Protein AF-A0A941CGW6-F1 (afdb_monomer)

Structure (mmCIF, N/CA/C/O backbone):
data_AF-A0A941CGW6-F1
#
_entry.id   AF-A0A941CGW6-F1
#
loop_
_atom_site.group_PDB
_atom_site.id
_atom_site.type_symbol
_atom_site.label_atom_id
_atom_site.label_alt_id
_atom_site.label_comp_id
_atom_site.label_asym_id
_atom_site.label_entity_id
_atom_site.label_seq_id
_atom_site.pdbx_PDB_ins_code
_atom_site.Cartn_x
_atom_site.Cartn_y
_atom_site.Cartn_z
_atom_site.occupancy
_atom_site.B_iso_or_equiv
_atom_site.auth_seq_id
_atom_site.auth_comp_id
_atom_site.auth_asym_id
_atom_site.auth_atom_id
_atom_site.pdbx_PDB_model_num
ATOM 1 N N . MET A 1 1 ? -24.981 -0.197 46.187 1.00 51.72 1 MET A N 1
ATOM 2 C CA . MET A 1 1 ? -24.285 -0.300 44.887 1.00 51.72 1 MET A CA 1
ATOM 3 C C . MET A 1 1 ? -24.953 -1.390 44.069 1.00 51.72 1 MET A C 1
ATOM 5 O O . MET A 1 1 ? -25.081 -2.498 44.576 1.00 51.72 1 MET A O 1
ATOM 9 N N . GLU A 1 2 ? -25.411 -1.087 42.853 1.00 59.28 2 GLU A N 1
ATOM 10 C CA . GLU A 1 2 ? -25.821 -2.126 41.900 1.00 59.28 2 GLU A CA 1
ATOM 11 C C . GLU A 1 2 ? -24.595 -2.923 41.447 1.00 59.28 2 GLU A C 1
ATOM 13 O O . GLU A 1 2 ? -23.516 -2.368 41.219 1.00 59.28 2 GLU A O 1
ATOM 18 N N . GLU A 1 3 ? -24.762 -4.235 41.317 1.00 82.50 3 GLU A N 1
ATOM 19 C CA . GLU A 1 3 ? -23.719 -5.122 40.820 1.00 82.50 3 GLU A CA 1
ATOM 20 C C . GLU A 1 3 ? -23.373 -4.738 39.369 1.00 82.50 3 GLU A C 1
ATOM 22 O O . GLU A 1 3 ? -24.249 -4.719 38.501 1.00 82.50 3 GLU A O 1
ATOM 27 N N . ILE A 1 4 ? -22.100 -4.432 39.086 1.00 84.56 4 ILE A N 1
ATOM 28 C CA . ILE A 1 4 ? -21.641 -3.967 37.760 1.00 84.56 4 ILE A CA 1
ATOM 29 C C . ILE A 1 4 ? -22.051 -4.921 36.622 1.00 84.56 4 ILE A C 1
ATOM 31 O O . ILE A 1 4 ? -22.279 -4.498 35.490 1.00 84.56 4 ILE A O 1
ATOM 35 N N . SER A 1 5 ? -22.207 -6.213 36.926 1.00 83.38 5 SER A N 1
ATOM 36 C CA . SER A 1 5 ? -22.687 -7.258 36.016 1.00 83.38 5 SER A CA 1
ATOM 37 C C . SER A 1 5 ? -24.120 -7.011 35.518 1.00 83.38 5 SER A C 1
ATOM 39 O O . SER A 1 5 ? -24.390 -7.188 34.325 1.00 83.38 5 SER A O 1
ATOM 41 N N . LYS A 1 6 ? -25.023 -6.554 36.395 1.00 85.81 6 LYS A N 1
ATOM 42 C CA . LYS A 1 6 ? -26.409 -6.198 36.049 1.00 85.81 6 LYS A CA 1
ATOM 43 C C . LYS A 1 6 ? -26.441 -4.953 35.174 1.00 85.81 6 LYS A C 1
ATOM 45 O O . LYS A 1 6 ? -27.036 -4.980 34.103 1.00 85.81 6 LYS A O 1
ATOM 50 N N . VAL A 1 7 ? -25.678 -3.926 35.551 1.00 86.44 7 VAL A N 1
ATOM 51 C CA . VAL A 1 7 ? -25.562 -2.682 34.773 1.00 86.44 7 VAL A CA 1
ATOM 52 C C . VAL A 1 7 ? -25.029 -2.952 33.364 1.00 86.44 7 VAL A C 1
ATOM 54 O O . VAL A 1 7 ? -25.572 -2.450 32.382 1.00 86.44 7 VAL A O 1
ATOM 57 N N . VAL A 1 8 ? -23.989 -3.782 33.231 1.00 85.56 8 VAL A N 1
ATOM 58 C CA . VAL A 1 8 ? -23.469 -4.183 31.916 1.00 85.56 8 VAL A CA 1
ATOM 59 C C . VAL A 1 8 ? -24.534 -4.925 31.110 1.00 85.56 8 VAL A C 1
ATOM 61 O O . VAL A 1 8 ? -24.690 -4.640 29.926 1.00 85.56 8 VAL A O 1
ATOM 64 N N . SER A 1 9 ? -25.283 -5.839 31.729 1.00 84.69 9 SER A N 1
ATOM 65 C CA . SER A 1 9 ? -26.339 -6.603 31.050 1.00 84.69 9 SER A CA 1
ATOM 66 C C . SER A 1 9 ? -27.457 -5.696 30.526 1.00 84.69 9 SER A C 1
ATOM 68 O O . SER A 1 9 ? -27.853 -5.827 29.366 1.00 84.69 9 SER A O 1
ATOM 70 N N . ASP A 1 10 ? -27.880 -4.709 31.315 1.00 88.50 10 ASP A N 1
ATOM 71 C CA . ASP A 1 10 ? -28.880 -3.716 30.908 1.00 88.50 10 ASP A CA 1
ATOM 72 C C . ASP A 1 10 ? -28.390 -2.846 29.746 1.00 88.50 10 ASP A C 1
ATOM 74 O O . ASP A 1 10 ? -29.120 -2.586 28.785 1.00 88.50 10 ASP A O 1
ATOM 78 N N . LEU A 1 11 ? -27.132 -2.401 29.791 1.00 87.94 11 LEU A N 1
ATOM 79 C CA . LEU A 1 11 ? -26.545 -1.606 28.710 1.00 87.94 11 LEU A CA 1
ATOM 80 C C . LEU A 1 11 ? -26.369 -2.435 27.425 1.00 87.94 11 LEU A C 1
ATOM 82 O O . LEU A 1 11 ? -26.540 -1.913 26.320 1.00 87.94 11 LEU A O 1
ATOM 86 N N . VAL A 1 12 ? -26.091 -3.735 27.550 1.00 84.94 12 VAL A N 1
ATOM 87 C CA . VAL A 1 12 ? -26.064 -4.674 26.418 1.00 84.94 12 VAL A CA 1
ATOM 88 C C . VAL A 1 12 ? -27.461 -4.872 25.831 1.00 84.94 12 VAL A C 1
ATOM 90 O O . VAL A 1 12 ? -27.599 -4.846 24.608 1.00 84.94 12 VAL A O 1
ATOM 93 N N . TYR A 1 13 ? -28.499 -4.996 26.664 1.00 86.00 13 TYR A N 1
ATOM 94 C CA . TYR A 1 13 ? -29.893 -5.062 26.212 1.00 86.00 13 TYR A CA 1
ATOM 95 C C . TYR A 1 13 ? -30.294 -3.807 25.419 1.00 86.00 13 TYR A C 1
ATOM 9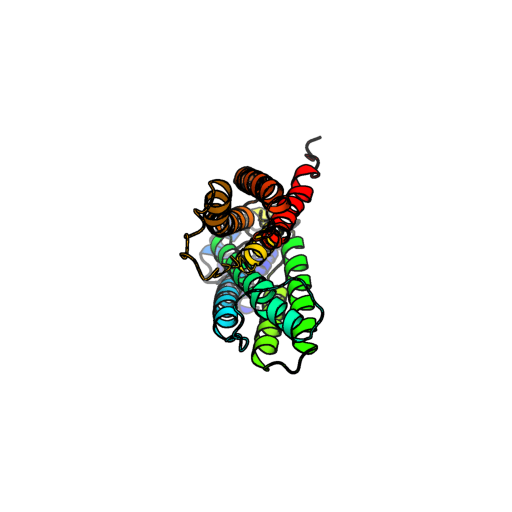7 O O . TYR A 1 13 ? -30.935 -3.899 24.373 1.00 86.00 13 TYR A O 1
ATOM 105 N N . LYS A 1 14 ? -29.795 -2.631 25.828 1.00 86.88 14 LYS A N 1
ATOM 106 C CA . LYS A 1 14 ? -29.930 -1.360 25.088 1.00 86.88 14 LYS A CA 1
ATOM 107 C C . LYS A 1 14 ? -29.074 -1.271 23.814 1.00 86.88 14 LYS A C 1
ATOM 109 O O . LYS A 1 14 ? -29.022 -0.215 23.185 1.00 86.88 14 LYS A O 1
ATOM 114 N N . LYS A 1 15 ? -28.412 -2.359 23.406 1.00 82.94 15 LYS A N 1
ATOM 115 C CA . LYS A 1 15 ? -27.547 -2.460 22.217 1.00 82.94 15 LYS A CA 1
ATOM 116 C C . LYS A 1 15 ? -26.352 -1.499 22.236 1.00 82.94 15 LYS A C 1
ATOM 118 O O . LYS A 1 15 ? -25.864 -1.093 21.179 1.00 82.94 15 LYS A O 1
ATOM 123 N N . TYR A 1 16 ? -25.856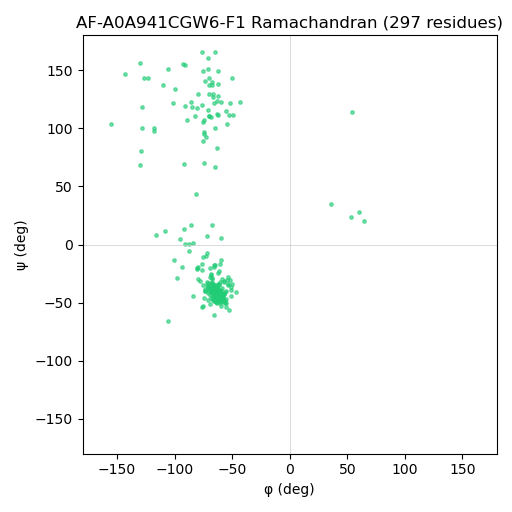 -1.117 23.413 1.00 83.00 16 TYR A N 1
ATOM 124 C CA . TYR A 1 16 ? -24.670 -0.265 23.496 1.00 83.00 16 TYR A CA 1
ATOM 125 C C . TYR A 1 16 ? -23.410 -1.060 23.144 1.00 83.00 16 TYR A C 1
ATOM 127 O O . TYR A 1 16 ? -23.253 -2.225 23.511 1.00 83.00 16 TYR A O 1
ATOM 135 N N . ASN A 1 17 ? -22.489 -0.426 22.414 1.00 78.75 17 ASN A N 1
ATOM 136 C CA . ASN A 1 17 ? -21.193 -1.025 22.117 1.00 78.75 17 ASN A CA 1
ATOM 137 C C . ASN A 1 17 ? -20.264 -0.952 23.344 1.00 78.75 17 ASN A C 1
ATOM 139 O O . ASN A 1 17 ? -20.501 -0.206 24.293 1.00 78.75 17 ASN A O 1
ATOM 143 N N . LYS A 1 18 ? -19.168 -1.715 23.306 1.00 82.44 18 LYS A N 1
ATOM 144 C CA . LYS A 1 18 ? -18.207 -1.831 24.416 1.00 82.44 18 LYS A CA 1
ATOM 145 C C . LYS A 1 18 ? -17.667 -0.478 24.910 1.00 82.44 18 LYS A C 1
ATOM 147 O O . LYS A 1 18 ? -17.468 -0.303 26.107 1.00 82.44 18 LYS A O 1
ATOM 152 N N . VAL A 1 19 ? -17.481 0.478 23.997 1.00 82.81 19 VAL A N 1
ATOM 153 C CA . VAL A 1 19 ? -16.989 1.834 24.292 1.00 82.81 19 VAL A CA 1
ATOM 154 C C . VAL A 1 19 ? -18.042 2.654 25.034 1.00 82.81 19 VAL A C 1
ATOM 156 O O . VAL A 1 19 ? -17.748 3.233 26.074 1.00 82.81 19 VAL A O 1
ATOM 159 N N . ARG A 1 20 ? -19.285 2.653 24.546 1.00 83.19 20 ARG A N 1
ATOM 160 C CA . ARG A 1 20 ? -20.410 3.366 25.158 1.00 83.19 20 ARG A CA 1
ATOM 161 C C . ARG A 1 20 ? -20.787 2.780 26.518 1.00 83.19 20 ARG A C 1
ATOM 163 O O . ARG A 1 20 ? -21.118 3.531 27.424 1.00 83.19 20 ARG A O 1
ATOM 170 N N . ILE A 1 21 ? -20.676 1.459 26.682 1.00 87.00 21 ILE A N 1
ATOM 171 C CA . ILE A 1 21 ? -20.831 0.799 27.987 1.00 87.00 21 ILE A CA 1
ATOM 172 C C . ILE A 1 21 ? -19.784 1.332 28.972 1.00 87.00 21 ILE A C 1
ATOM 174 O O . ILE A 1 21 ? -20.144 1.739 30.069 1.00 87.00 21 ILE A O 1
ATOM 178 N N . ALA A 1 22 ? -18.508 1.390 28.580 1.00 86.44 22 ALA A N 1
ATOM 179 C CA . ALA A 1 22 ? -17.454 1.920 29.446 1.00 86.44 22 ALA A CA 1
ATOM 180 C C . ALA A 1 22 ? -17.670 3.397 29.807 1.00 86.44 22 ALA A C 1
ATOM 182 O O . ALA A 1 22 ? -17.473 3.769 30.957 1.00 86.44 22 ALA A O 1
ATOM 183 N N . GLN A 1 23 ? -18.116 4.224 28.856 1.00 87.00 23 GLN A N 1
ATOM 184 C CA . GLN A 1 23 ? -18.442 5.631 29.116 1.00 87.00 23 GLN A CA 1
ATOM 185 C C . GLN A 1 23 ? -19.573 5.776 30.139 1.00 87.00 23 GLN A C 1
ATOM 187 O O . GLN A 1 23 ? -19.477 6.601 31.040 1.00 87.00 23 GLN A O 1
ATOM 192 N N . GLU A 1 24 ? -20.631 4.971 30.025 1.00 87.56 24 GLU A N 1
ATOM 193 C CA . GLU A 1 24 ? -21.735 4.977 30.991 1.00 87.56 24 GLU A CA 1
ATOM 194 C C . GLU A 1 24 ? -21.319 4.435 32.364 1.00 87.56 24 GLU A C 1
ATOM 196 O O . GLU A 1 24 ? -21.804 4.922 33.380 1.00 87.56 24 GLU A O 1
ATOM 201 N N . LEU A 1 25 ? -20.395 3.472 32.422 1.00 88.81 25 LEU A N 1
ATOM 202 C CA . LEU A 1 25 ? -19.848 2.988 33.691 1.00 88.81 25 LEU A CA 1
ATOM 203 C C . LEU A 1 25 ? -18.928 4.021 34.359 1.00 88.81 25 LEU A C 1
ATOM 205 O O . LEU A 1 25 ? -19.005 4.189 35.571 1.00 88.81 25 LEU A O 1
ATOM 209 N N . LEU A 1 26 ? -18.125 4.763 33.591 1.00 88.75 26 LEU A N 1
ATOM 210 C CA . LEU A 1 26 ? -17.325 5.871 34.129 1.00 88.75 26 LEU A CA 1
ATOM 211 C C . LEU A 1 26 ? -18.209 6.994 34.689 1.00 88.75 26 LEU A C 1
ATOM 213 O O . LEU A 1 26 ? -17.923 7.516 35.758 1.00 88.75 26 LEU A O 1
ATOM 217 N N . LYS A 1 27 ? -19.325 7.325 34.021 1.00 88.81 27 LYS A N 1
ATOM 218 C CA . LYS A 1 27 ? -20.313 8.293 34.544 1.00 88.81 27 LYS A CA 1
ATOM 219 C C . LYS A 1 27 ? -20.963 7.849 35.857 1.00 88.81 27 LYS A C 1
ATOM 221 O O . LYS A 1 27 ? -21.466 8.688 36.591 1.00 88.81 27 LYS A O 1
ATOM 226 N N . ARG A 1 28 ? -20.991 6.540 36.120 1.00 89.31 28 ARG A N 1
ATOM 227 C CA . ARG A 1 28 ? -21.488 5.936 37.365 1.00 89.31 28 ARG A CA 1
ATOM 228 C C . ARG A 1 28 ? -20.381 5.743 38.410 1.00 89.31 28 ARG A C 1
ATOM 230 O O . ARG A 1 28 ? -20.597 5.013 39.369 1.00 89.31 28 ARG A O 1
ATOM 237 N N . GLU A 1 29 ? -19.217 6.364 38.205 1.00 86.94 29 GLU A N 1
ATOM 238 C CA . GLU A 1 29 ? -18.081 6.387 39.137 1.00 86.94 29 GLU A CA 1
ATOM 239 C C . GLU A 1 29 ? -17.432 5.016 39.404 1.00 86.94 29 GLU A C 1
ATOM 241 O O . GLU A 1 29 ? -16.696 4.846 40.374 1.00 86.94 29 GLU A O 1
ATOM 246 N N . TYR A 1 30 ? -17.638 4.031 38.518 1.00 87.94 30 TYR A N 1
ATOM 247 C CA . TYR A 1 30 ? -16.889 2.773 38.586 1.00 87.94 30 TYR A CA 1
ATOM 248 C C . TYR A 1 30 ? -15.422 2.993 38.208 1.00 87.94 30 TYR A C 1
ATOM 250 O O . TYR A 1 30 ? -15.094 3.727 37.271 1.00 87.94 30 TYR A O 1
ATOM 258 N N . THR A 1 31 ? -14.519 2.288 38.884 1.00 88.38 31 THR A N 1
ATOM 259 C CA . THR A 1 31 ? -13.086 2.414 38.620 1.00 88.38 31 THR A CA 1
ATOM 260 C C . THR A 1 31 ? -12.705 1.791 37.274 1.00 88.38 31 THR A C 1
ATOM 262 O O . THR A 1 31 ? -13.287 0.809 36.805 1.00 88.38 31 THR A O 1
ATOM 265 N N . THR A 1 32 ? -11.645 2.313 36.648 1.00 87.88 32 THR A N 1
ATOM 266 C CA . THR A 1 32 ? -11.132 1.771 35.372 1.00 87.88 32 THR A CA 1
ATOM 267 C C . THR A 1 32 ? -10.816 0.270 35.422 1.00 87.88 32 THR A C 1
ATOM 269 O O . THR A 1 32 ? -10.946 -0.415 34.404 1.00 87.88 32 THR A O 1
ATOM 272 N N . GLN A 1 33 ? -10.417 -0.251 36.587 1.00 86.75 33 GLN A N 1
ATOM 273 C CA . GLN A 1 33 ? -10.104 -1.665 36.781 1.00 86.75 33 GLN A CA 1
ATOM 274 C C . GLN A 1 33 ? -11.374 -2.525 36.825 1.00 86.75 33 GLN A C 1
ATOM 276 O O . GLN A 1 33 ? -11.463 -3.513 36.097 1.00 86.75 33 GLN A O 1
ATOM 281 N N . GLU A 1 34 ? -12.391 -2.105 37.581 1.00 87.38 34 GLU A N 1
ATOM 282 C CA . GLU A 1 34 ? -13.688 -2.794 37.642 1.00 87.38 34 GLU A CA 1
ATOM 283 C C . GLU A 1 34 ? -14.354 -2.855 36.268 1.00 87.38 34 GLU A C 1
ATOM 285 O O . GLU A 1 34 ? -14.861 -3.901 35.859 1.00 87.38 34 GLU A O 1
ATOM 290 N N . ILE A 1 35 ? -14.288 -1.755 35.512 1.00 87.88 35 ILE A N 1
ATOM 291 C CA . ILE A 1 35 ? -14.821 -1.692 34.151 1.00 87.88 35 ILE A CA 1
ATOM 292 C C . ILE A 1 35 ? -14.091 -2.682 33.241 1.00 87.88 35 ILE A C 1
ATOM 294 O O . ILE A 1 35 ? -14.739 -3.419 32.497 1.00 87.88 35 ILE A O 1
ATOM 298 N N . LYS A 1 36 ? -12.753 -2.751 33.294 1.00 86.75 36 LYS A N 1
ATOM 299 C CA . LYS A 1 36 ? -11.979 -3.720 32.498 1.00 86.75 36 LYS A CA 1
ATOM 300 C C . LYS A 1 36 ? -12.377 -5.158 32.806 1.00 86.75 36 LYS A C 1
ATOM 302 O O . LYS A 1 36 ? -12.602 -5.938 31.878 1.00 86.75 36 LYS A O 1
ATOM 307 N N . ASP A 1 37 ? -12.485 -5.497 34.084 1.00 86.50 37 ASP A N 1
ATOM 308 C CA . ASP A 1 37 ? -12.805 -6.853 34.517 1.00 86.50 37 ASP A CA 1
ATOM 309 C C . ASP A 1 37 ? -14.244 -7.231 34.148 1.00 86.50 37 ASP A C 1
ATOM 311 O O . ASP A 1 37 ? -14.485 -8.323 33.619 1.00 86.50 37 ASP A O 1
ATOM 315 N N . ALA A 1 38 ? -15.193 -6.305 34.309 1.00 85.06 38 ALA A N 1
ATOM 316 C CA . ALA A 1 38 ? -16.577 -6.491 33.888 1.00 85.06 38 ALA A CA 1
ATOM 317 C C . ALA A 1 38 ? -16.696 -6.648 32.364 1.00 85.06 38 ALA A C 1
ATOM 319 O O . ALA A 1 38 ? -17.356 -7.570 31.885 1.00 85.06 38 ALA A O 1
ATOM 320 N N . LEU A 1 39 ? -15.998 -5.822 31.579 1.00 85.81 39 LEU A N 1
ATOM 321 C CA . LEU A 1 39 ? -15.999 -5.907 30.117 1.00 85.81 39 LEU A CA 1
ATOM 322 C C . LEU A 1 39 ? -15.318 -7.175 29.583 1.00 85.81 39 LEU A C 1
ATOM 324 O O . LEU A 1 39 ? -15.692 -7.653 28.505 1.00 85.81 39 LEU A O 1
ATOM 328 N N . LYS A 1 40 ? -14.335 -7.723 30.309 1.00 83.19 40 LYS A N 1
ATOM 329 C CA . LYS A 1 40 ? -13.674 -8.996 29.983 1.00 83.19 40 LYS A CA 1
ATOM 330 C C . LYS A 1 40 ? -14.572 -10.197 30.287 1.00 83.19 40 LYS A C 1
ATOM 332 O O . LYS A 1 40 ? -14.608 -11.129 29.488 1.00 83.19 40 LYS A O 1
ATOM 337 N N . LYS A 1 41 ? -15.310 -10.160 31.402 1.00 83.00 41 LYS A N 1
ATOM 338 C CA . LYS A 1 41 ? -16.307 -11.183 31.771 1.00 83.00 41 LYS A CA 1
ATOM 339 C C . LYS A 1 41 ? -17.551 -11.122 30.884 1.00 83.00 41 LYS A C 1
ATOM 341 O O . LYS A 1 41 ? -18.144 -12.151 30.570 1.00 83.00 41 LYS A O 1
ATOM 346 N N . SER A 1 42 ? -17.932 -9.924 30.443 1.00 73.06 42 SER A N 1
ATOM 347 C CA . SER A 1 42 ? -19.047 -9.740 29.523 1.00 73.06 42 SER A CA 1
ATOM 348 C C . SER A 1 42 ? -18.706 -10.357 28.161 1.00 73.06 42 SER A C 1
ATOM 350 O O . SER A 1 42 ? -17.698 -10.015 27.540 1.00 73.06 42 SER A O 1
ATOM 352 N N . LYS A 1 43 ? -19.571 -11.233 27.635 1.00 69.31 43 LYS A N 1
ATOM 353 C CA . LYS A 1 43 ? -19.446 -11.789 26.270 1.00 69.31 43 LYS A CA 1
ATOM 354 C C . LYS A 1 43 ? -19.656 -10.735 25.165 1.00 69.31 43 LYS A C 1
ATOM 356 O O . LYS A 1 43 ? -19.884 -11.090 24.009 1.00 69.31 43 LYS A O 1
ATOM 361 N N . VAL A 1 44 ? -19.585 -9.440 25.487 1.00 71.62 44 VAL A N 1
ATOM 362 C CA . VAL A 1 44 ? -19.712 -8.336 24.534 1.00 71.62 44 VAL A CA 1
ATOM 363 C C . VAL A 1 44 ? -18.528 -8.401 23.579 1.00 71.62 44 VAL A C 1
ATOM 365 O O . VAL A 1 44 ? -17.403 -8.011 23.907 1.00 71.62 44 VAL A O 1
ATOM 368 N N . LYS A 1 45 ? -18.760 -8.950 22.387 1.00 63.31 45 LYS A N 1
ATOM 369 C CA . LYS A 1 45 ? -17.743 -8.994 21.341 1.00 63.31 45 LYS A CA 1
ATOM 370 C C . LYS A 1 45 ? -17.466 -7.573 20.881 1.00 63.31 45 LYS A C 1
ATOM 372 O O . LYS A 1 45 ? -18.375 -6.816 20.548 1.00 63.31 45 LYS A O 1
ATOM 377 N N . GLN A 1 46 ? -16.192 -7.216 20.848 1.00 65.25 46 GLN A N 1
ATOM 378 C CA . GLN A 1 46 ? -15.783 -6.011 20.158 1.00 65.25 46 GLN A CA 1
ATOM 379 C C . GLN A 1 46 ? -15.804 -6.306 18.659 1.00 65.25 46 GLN A C 1
ATOM 381 O O . GLN A 1 46 ? -15.136 -7.232 18.199 1.00 65.25 46 GLN A O 1
ATOM 386 N N . ARG A 1 47 ? -16.609 -5.557 17.904 1.00 62.03 47 ARG A N 1
ATOM 387 C CA . ARG A 1 47 ? -16.655 -5.687 16.449 1.00 62.03 47 ARG A CA 1
ATOM 388 C C . ARG A 1 47 ? -15.339 -5.141 15.899 1.00 62.03 47 ARG A C 1
ATOM 390 O O . ARG A 1 47 ? -15.071 -3.954 16.028 1.00 62.03 47 ARG A O 1
ATOM 397 N N . ASN A 1 48 ? -14.492 -6.016 15.365 1.00 66.31 48 ASN A N 1
ATOM 398 C CA . ASN A 1 48 ? -13.212 -5.618 14.787 1.00 66.31 48 ASN A CA 1
ATOM 399 C C . ASN A 1 48 ? -13.383 -5.342 13.288 1.00 66.31 48 ASN A C 1
ATOM 401 O O . ASN A 1 48 ? -12.952 -6.126 12.444 1.00 66.31 48 ASN A O 1
ATOM 405 N N . THR A 1 49 ? -14.088 -4.255 12.968 1.00 75.62 49 THR A N 1
ATOM 406 C CA . THR A 1 49 ? -14.417 -3.861 11.589 1.00 75.62 49 THR A CA 1
ATOM 407 C C . THR A 1 49 ? -13.157 -3.744 10.730 1.00 75.62 49 THR A C 1
ATOM 409 O O . THR A 1 49 ? -13.125 -4.247 9.611 1.00 75.62 49 THR A O 1
ATOM 412 N N . ASN A 1 50 ? -12.076 -3.197 11.295 1.00 77.06 50 ASN A N 1
ATOM 413 C CA . ASN A 1 50 ? -10.790 -3.028 10.620 1.00 77.06 50 ASN A CA 1
ATOM 414 C C . ASN A 1 50 ? -10.146 -4.350 10.172 1.00 77.06 50 ASN A C 1
ATOM 416 O O . ASN A 1 50 ? -9.526 -4.385 9.113 1.00 77.06 50 ASN A O 1
ATOM 420 N N . GLN A 1 51 ? -10.315 -5.451 10.914 1.00 78.94 51 GLN A N 1
ATOM 421 C CA . GLN A 1 51 ? -9.820 -6.762 10.470 1.00 78.94 51 GLN A CA 1
ATOM 422 C C . GLN A 1 51 ? -10.599 -7.293 9.270 1.00 78.94 51 GLN A C 1
ATOM 424 O O . GLN A 1 51 ? -9.993 -7.783 8.323 1.00 78.94 51 GLN A O 1
ATOM 429 N N . ILE A 1 52 ? -11.928 -7.170 9.299 1.00 83.69 52 ILE A N 1
ATOM 430 C CA . ILE A 1 52 ? -12.789 -7.597 8.190 1.00 83.69 52 ILE A CA 1
ATOM 431 C C . ILE A 1 52 ? -12.447 -6.784 6.937 1.00 83.69 52 ILE A C 1
ATOM 433 O O . ILE A 1 52 ? -12.223 -7.359 5.875 1.00 83.69 52 ILE A O 1
ATOM 437 N N . LEU A 1 53 ? -12.319 -5.461 7.081 1.00 87.19 53 LEU A N 1
ATOM 438 C CA . LEU A 1 53 ? -11.872 -4.581 6.003 1.00 87.19 53 LEU A CA 1
ATOM 439 C C . LEU A 1 53 ? -10.474 -4.965 5.505 1.00 87.19 53 LEU A C 1
ATOM 441 O O . LEU A 1 53 ? -10.255 -5.007 4.300 1.00 87.19 53 LEU A O 1
ATOM 445 N N . GLY A 1 54 ? -9.549 -5.307 6.406 1.00 87.31 54 GLY A N 1
ATOM 446 C CA . GLY A 1 54 ? -8.207 -5.760 6.046 1.00 87.31 54 GLY A CA 1
ATOM 447 C C . GLY A 1 54 ? -8.207 -7.020 5.177 1.00 87.31 54 GLY A C 1
ATOM 448 O O . GLY A 1 54 ? -7.514 -7.053 4.164 1.00 87.31 54 GLY A O 1
ATOM 449 N N . VAL A 1 55 ? -9.024 -8.025 5.518 1.00 89.56 55 VAL A N 1
ATOM 450 C CA . VAL A 1 55 ? -9.188 -9.237 4.692 1.00 89.56 55 VAL A CA 1
ATOM 451 C C . VAL A 1 55 ? -9.777 -8.893 3.323 1.00 89.56 55 VAL A C 1
ATOM 453 O O . VAL A 1 55 ? -9.250 -9.337 2.305 1.00 89.56 55 VAL A O 1
ATOM 456 N N . LEU A 1 56 ? -10.834 -8.076 3.282 1.00 91.12 56 LEU A N 1
ATOM 457 C CA . LEU A 1 56 ? -11.481 -7.679 2.028 1.00 91.12 56 LEU A CA 1
ATOM 458 C C . LEU A 1 56 ? -10.525 -6.914 1.101 1.00 91.12 56 LEU A C 1
ATOM 460 O O . LEU A 1 56 ? -10.492 -7.187 -0.096 1.00 91.12 56 LEU A O 1
ATOM 464 N N . LEU A 1 57 ? -9.704 -6.013 1.651 1.00 91.50 57 LEU A N 1
ATOM 465 C CA . LEU A 1 57 ? -8.691 -5.266 0.898 1.00 91.50 57 LEU A CA 1
ATOM 466 C C . LEU A 1 57 ? -7.642 -6.187 0.263 1.00 91.50 57 LEU A C 1
ATOM 468 O O . LEU A 1 57 ? -7.268 -5.970 -0.887 1.00 91.50 57 LEU A O 1
ATOM 472 N N . ILE A 1 58 ? -7.200 -7.231 0.975 1.00 92.06 58 ILE A N 1
ATOM 473 C CA . ILE A 1 58 ? -6.265 -8.224 0.423 1.00 92.06 58 ILE A CA 1
ATOM 474 C C . ILE A 1 58 ? -6.933 -8.997 -0.713 1.00 92.06 58 ILE A C 1
ATOM 476 O O . ILE A 1 58 ? -6.356 -9.099 -1.791 1.00 92.06 58 ILE A O 1
ATOM 480 N N . ILE A 1 59 ? -8.153 -9.501 -0.500 1.00 90.69 59 ILE A N 1
ATOM 481 C CA . ILE A 1 59 ? -8.889 -10.266 -1.516 1.00 90.69 59 ILE A CA 1
ATOM 482 C C . ILE A 1 59 ? -9.066 -9.434 -2.789 1.00 90.69 59 ILE A C 1
ATOM 484 O O . ILE A 1 59 ? -8.763 -9.912 -3.877 1.00 90.69 59 ILE A O 1
ATOM 488 N N . ILE A 1 60 ? -9.499 -8.179 -2.668 1.00 88.38 60 ILE A N 1
ATOM 489 C CA . ILE A 1 60 ? -9.703 -7.303 -3.828 1.00 88.38 60 ILE A CA 1
ATOM 490 C C . ILE A 1 60 ? -8.389 -6.895 -4.483 1.00 88.38 60 ILE A C 1
ATOM 492 O O . ILE A 1 60 ? -8.333 -6.840 -5.707 1.00 88.38 60 ILE A O 1
ATOM 496 N N . GLY A 1 61 ? -7.323 -6.655 -3.715 1.00 86.38 61 GLY A N 1
ATOM 497 C CA . GLY A 1 61 ? -5.996 -6.403 -4.280 1.00 86.38 61 GLY A CA 1
ATOM 498 C C . GLY A 1 61 ? -5.480 -7.589 -5.101 1.00 86.38 61 GLY A C 1
ATOM 499 O O . GLY A 1 61 ? -4.937 -7.403 -6.184 1.00 86.38 61 GLY A O 1
ATOM 500 N N . VAL A 1 62 ? -5.708 -8.817 -4.630 1.00 87.62 62 VAL A N 1
ATOM 501 C CA . VAL A 1 62 ? -5.337 -10.039 -5.355 1.00 87.62 62 VAL A CA 1
ATOM 502 C C . VAL A 1 62 ? -6.212 -10.224 -6.598 1.00 87.62 62 VAL A C 1
ATOM 504 O O . VAL A 1 62 ? -5.689 -10.389 -7.698 1.00 87.62 62 VAL A O 1
ATOM 507 N N . LEU A 1 63 ? -7.538 -10.159 -6.444 1.00 85.12 63 LEU A N 1
ATOM 508 C CA . LEU A 1 63 ? -8.486 -10.354 -7.543 1.00 85.12 63 LEU A CA 1
ATOM 509 C C . LEU A 1 63 ? -8.315 -9.307 -8.643 1.00 85.12 63 LEU A C 1
ATOM 511 O O . LEU A 1 63 ? -8.313 -9.670 -9.818 1.00 85.12 63 LEU A O 1
ATOM 515 N N . SER A 1 64 ? -8.128 -8.034 -8.280 1.00 77.06 64 SER A N 1
ATOM 516 C CA . SER A 1 64 ? -7.925 -6.972 -9.264 1.00 77.06 64 SER A CA 1
ATOM 517 C C . SER A 1 64 ? -6.724 -7.295 -10.143 1.00 77.06 64 SER A C 1
ATOM 519 O O . SER A 1 64 ? -6.842 -7.215 -11.359 1.00 77.06 64 SER A O 1
ATOM 521 N N . ASN A 1 65 ? -5.617 -7.780 -9.570 1.00 75.44 65 ASN A N 1
ATOM 522 C CA . ASN A 1 65 ? -4.418 -8.107 -10.332 1.00 75.44 65 ASN A CA 1
ATOM 523 C C . ASN A 1 65 ? -4.638 -9.233 -11.363 1.00 75.44 65 ASN A C 1
ATOM 525 O O . ASN A 1 65 ? -4.156 -9.118 -12.488 1.00 75.44 65 ASN A O 1
ATOM 529 N N . PHE A 1 66 ? -5.423 -10.264 -11.034 1.00 72.12 66 PHE A N 1
ATOM 530 C CA . PHE A 1 66 ? -5.650 -11.426 -11.909 1.00 72.12 66 PHE A CA 1
ATOM 531 C C . PHE A 1 66 ? -6.682 -11.218 -13.031 1.00 72.12 66 PHE A C 1
ATOM 533 O O . PHE A 1 66 ? -6.663 -11.966 -14.007 1.00 72.12 66 PHE A O 1
ATOM 540 N N . TYR A 1 67 ? -7.583 -10.238 -12.920 1.00 63.56 67 TYR A N 1
ATOM 541 C CA . TYR A 1 67 ? -8.782 -10.178 -13.771 1.00 63.56 67 TYR A CA 1
ATOM 542 C C . TYR A 1 67 ? -8.640 -9.454 -15.120 1.00 63.56 67 TYR A C 1
ATOM 544 O O . TYR A 1 67 ? -9.602 -9.427 -15.885 1.00 63.56 67 TYR A O 1
ATOM 552 N N . THR A 1 68 ? -7.465 -8.925 -15.472 1.00 52.72 68 THR A N 1
ATOM 553 C CA . THR A 1 68 ? -7.233 -8.372 -16.821 1.00 52.72 68 THR A CA 1
ATOM 554 C C . THR A 1 68 ? -5.975 -8.953 -17.455 1.00 52.72 68 THR A C 1
ATOM 556 O O . THR A 1 68 ? -4.862 -8.785 -16.958 1.00 52.72 68 THR A O 1
ATOM 559 N N . LYS A 1 69 ? -6.165 -9.638 -18.590 1.00 50.06 69 LYS A N 1
ATOM 560 C CA . LYS A 1 69 ? -5.105 -9.902 -19.566 1.00 50.06 69 LYS A CA 1
ATOM 561 C C . LYS A 1 69 ? -4.955 -8.645 -20.419 1.00 50.06 69 LYS A C 1
ATOM 563 O O . LYS A 1 69 ? -5.891 -8.278 -21.122 1.00 50.06 69 LYS A O 1
ATOM 568 N N . SER A 1 70 ? -3.789 -8.007 -20.369 1.00 48.75 70 SER A N 1
ATOM 569 C CA . SER A 1 70 ? -3.397 -7.003 -21.364 1.00 48.75 70 SER A CA 1
ATOM 570 C C . SER A 1 70 ? -3.484 -7.638 -22.755 1.00 48.75 70 SER A C 1
ATOM 572 O O . SER A 1 70 ? -2.734 -8.564 -23.053 1.00 48.75 70 SER A O 1
ATOM 574 N N . THR A 1 71 ? -4.393 -7.155 -23.599 1.00 43.50 71 THR A N 1
ATOM 575 C CA . THR A 1 71 ? -4.574 -7.594 -24.995 1.00 43.50 71 THR A CA 1
ATOM 576 C C . THR A 1 71 ? -3.457 -7.124 -25.933 1.00 43.50 71 THR A C 1
ATOM 578 O O . THR A 1 71 ? -3.411 -7.555 -27.081 1.00 43.50 71 THR A O 1
ATOM 581 N N . TYR A 1 72 ? -2.535 -6.274 -25.469 1.00 47.62 72 TYR A N 1
ATOM 582 C CA . TYR A 1 72 ? -1.430 -5.770 -26.283 1.00 47.62 72 TYR A CA 1
ATOM 583 C C . TYR A 1 72 ? -0.188 -6.663 -26.167 1.00 47.62 72 TYR A C 1
ATOM 585 O O . TYR A 1 72 ? 0.370 -6.845 -25.084 1.00 47.62 72 TYR A O 1
ATOM 593 N N . ILE A 1 73 ? 0.210 -7.211 -27.320 1.00 41.34 73 ILE A N 1
ATOM 594 C CA . ILE A 1 73 ? 1.305 -8.174 -27.539 1.00 41.34 73 ILE A CA 1
ATOM 595 C C . ILE A 1 73 ? 2.692 -7.540 -27.323 1.00 41.34 73 ILE A C 1
ATOM 597 O O . ILE A 1 73 ? 3.652 -8.255 -27.040 1.00 41.34 73 ILE A O 1
ATOM 601 N N . ASN A 1 74 ? 2.808 -6.206 -27.381 1.00 44.69 74 ASN A N 1
ATOM 602 C CA . ASN A 1 74 ? 4.062 -5.525 -27.068 1.00 44.69 74 ASN A CA 1
ATOM 603 C C . ASN A 1 74 ? 4.216 -5.360 -25.553 1.00 44.69 74 ASN A C 1
ATOM 605 O O . ASN A 1 74 ? 3.465 -4.646 -24.888 1.00 44.69 74 ASN A O 1
ATOM 609 N N . ASN A 1 75 ? 5.177 -6.097 -25.000 1.00 51.25 75 ASN A N 1
ATOM 610 C CA . ASN A 1 75 ? 5.247 -6.408 -23.579 1.00 51.25 75 ASN A CA 1
ATOM 611 C C . ASN A 1 75 ? 5.935 -5.355 -22.708 1.00 51.25 75 ASN A C 1
ATOM 613 O O . ASN A 1 75 ? 6.281 -5.655 -21.565 1.00 51.25 75 ASN A O 1
ATOM 617 N N . TYR A 1 76 ? 6.102 -4.132 -23.198 1.00 56.88 76 TYR A N 1
ATOM 618 C CA . TYR A 1 76 ? 6.819 -3.097 -22.473 1.00 56.88 76 TYR A CA 1
ATOM 619 C C . TYR A 1 76 ? 6.192 -1.720 -22.670 1.00 56.88 76 TYR A C 1
ATOM 621 O O . TYR A 1 76 ? 5.633 -1.424 -23.723 1.00 56.88 76 TYR A O 1
ATOM 629 N N . PHE A 1 77 ? 6.275 -0.891 -21.630 1.00 54.69 77 PHE A N 1
ATOM 630 C CA . PHE A 1 77 ? 5.749 0.467 -21.652 1.00 54.69 77 PHE A CA 1
ATOM 631 C C . PHE A 1 77 ? 6.791 1.433 -22.236 1.00 54.69 77 PHE A C 1
ATOM 633 O O . PHE A 1 77 ? 7.904 1.525 -21.708 1.00 54.69 77 PHE A O 1
ATOM 640 N N . ARG A 1 78 ? 6.429 2.147 -23.312 1.00 58.81 78 ARG A N 1
ATOM 641 C CA . ARG A 1 78 ? 7.175 3.299 -23.846 1.00 58.81 78 ARG A CA 1
ATOM 642 C C . ARG A 1 78 ? 6.497 4.587 -23.370 1.00 58.81 78 ARG A C 1
ATOM 644 O O . ARG A 1 78 ? 5.275 4.695 -23.413 1.00 58.81 78 ARG A O 1
ATOM 651 N N . PHE A 1 79 ? 7.279 5.547 -22.881 1.00 58.62 79 PHE A N 1
ATOM 652 C CA . PHE A 1 79 ? 6.787 6.783 -22.253 1.00 58.62 79 PHE A CA 1
ATOM 653 C C . PHE A 1 79 ? 6.391 7.865 -23.277 1.00 58.62 79 PHE A C 1
ATOM 655 O O . PHE A 1 79 ? 6.706 9.036 -23.089 1.00 58.62 79 PHE A O 1
ATOM 662 N N . ASP A 1 80 ? 5.689 7.494 -24.347 1.00 58.56 80 ASP A N 1
ATOM 663 C CA . ASP A 1 80 ? 5.365 8.433 -25.429 1.00 58.56 80 ASP A CA 1
ATOM 664 C C . ASP A 1 80 ? 3.990 9.109 -25.244 1.00 58.56 80 ASP A C 1
ATOM 666 O O . ASP A 1 80 ? 3.763 10.166 -25.825 1.00 58.56 80 ASP A O 1
ATOM 670 N N . PHE A 1 81 ? 3.093 8.538 -24.411 1.00 60.53 81 PHE A N 1
ATOM 671 C CA . PHE A 1 81 ? 1.739 9.034 -24.048 1.00 60.53 81 PHE A CA 1
ATOM 672 C C . PHE A 1 81 ? 0.973 9.731 -25.188 1.00 60.53 81 PHE A C 1
ATOM 674 O O . PHE A 1 81 ? 0.230 10.691 -24.976 1.00 60.53 81 PHE A O 1
ATOM 681 N N . SER A 1 82 ? 1.159 9.250 -26.412 1.00 63.97 82 SER A N 1
ATOM 682 C CA . SER A 1 82 ? 0.661 9.905 -27.622 1.00 63.97 82 SER A CA 1
ATOM 683 C C . SER A 1 82 ? -0.619 9.249 -28.129 1.00 63.97 82 SER A C 1
ATOM 685 O O . SER A 1 82 ? -1.334 9.824 -28.948 1.00 63.97 82 SER A O 1
ATOM 687 N N . SER A 1 83 ? -0.938 8.061 -27.608 1.00 67.62 83 SER A N 1
ATOM 688 C CA . 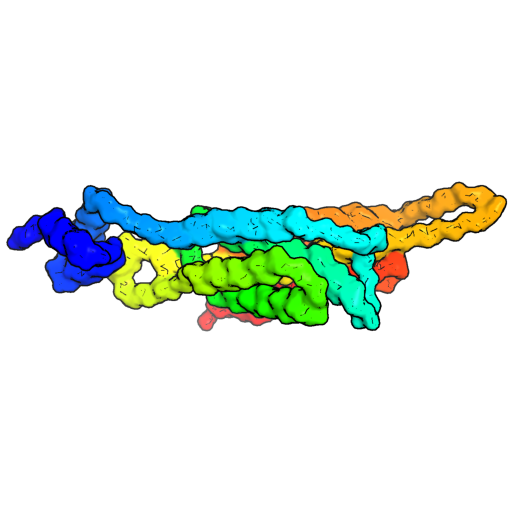SER A 1 83 ? -2.082 7.265 -28.023 1.00 67.62 83 SER A CA 1
ATOM 689 C C . SER A 1 83 ? -2.934 6.786 -26.846 1.00 67.62 83 SER A C 1
ATOM 691 O O . SER A 1 83 ? -2.463 6.598 -25.723 1.00 67.62 83 SER A O 1
ATOM 693 N N . GLN A 1 84 ? -4.208 6.506 -27.129 1.00 68.81 84 GLN A N 1
ATOM 694 C CA . GLN A 1 84 ? -5.133 5.846 -26.204 1.00 68.81 84 GLN A CA 1
ATOM 695 C C . GLN A 1 84 ? -4.577 4.511 -25.667 1.00 68.81 84 GLN A C 1
ATOM 697 O O . GLN A 1 84 ? -4.805 4.157 -24.509 1.00 68.81 84 GLN A O 1
ATOM 702 N N . ALA A 1 85 ? -3.818 3.783 -26.493 1.00 70.00 85 ALA A N 1
ATOM 703 C CA . ALA A 1 85 ? -3.195 2.517 -26.121 1.00 70.00 85 ALA A CA 1
ATOM 704 C C . ALA A 1 85 ? -2.105 2.696 -25.050 1.00 70.00 85 ALA A C 1
ATOM 706 O O . ALA A 1 85 ? -2.026 1.884 -24.128 1.00 70.00 85 ALA A O 1
ATOM 707 N N . ASP A 1 86 ? -1.327 3.781 -25.110 1.00 69.75 86 ASP A N 1
ATOM 708 C CA . ASP A 1 86 ? -0.291 4.076 -24.113 1.00 69.75 86 ASP A CA 1
ATOM 709 C C . ASP A 1 86 ? -0.913 4.342 -22.741 1.00 69.75 86 ASP A C 1
ATOM 711 O O . ASP A 1 86 ? -0.493 3.776 -21.734 1.00 69.75 86 ASP A O 1
ATOM 715 N N . PHE A 1 87 ? -1.987 5.128 -22.680 1.00 70.38 87 PHE A N 1
ATOM 716 C CA . PHE A 1 87 ? -2.695 5.344 -21.418 1.00 70.38 87 PHE A CA 1
ATOM 717 C C . PHE A 1 87 ? -3.305 4.057 -20.855 1.00 70.38 87 PHE A C 1
ATOM 719 O O . PHE A 1 87 ? -3.259 3.829 -19.644 1.00 70.38 87 PHE A O 1
ATOM 726 N N . MET A 1 88 ? -3.829 3.185 -21.719 1.00 73.12 88 MET A N 1
ATOM 727 C CA . MET A 1 88 ? -4.339 1.882 -21.297 1.00 73.12 88 MET A CA 1
ATOM 728 C C . MET A 1 88 ? -3.219 0.997 -20.726 1.00 73.12 88 MET A C 1
ATOM 730 O O . MET A 1 88 ? -3.399 0.368 -19.682 1.00 73.12 88 MET A O 1
ATOM 734 N N . LEU A 1 89 ? -2.041 0.983 -21.361 1.00 75.31 89 LEU A N 1
ATOM 735 C CA . LEU A 1 89 ? -0.862 0.264 -20.872 1.00 75.31 89 LEU A CA 1
ATOM 736 C C . LEU A 1 89 ? -0.359 0.827 -19.539 1.00 75.31 89 LEU A C 1
ATOM 738 O O . LEU A 1 89 ? -0.042 0.048 -18.640 1.00 75.31 89 LEU A O 1
ATOM 742 N N . PHE A 1 90 ? -0.334 2.151 -19.376 1.00 77.31 90 PHE A N 1
ATOM 743 C CA . PHE A 1 90 ? 0.005 2.793 -18.105 1.00 77.31 90 PHE A CA 1
ATOM 744 C C . PHE A 1 90 ? -0.962 2.369 -16.995 1.00 77.31 90 PHE A C 1
ATOM 746 O O . PHE A 1 90 ? -0.551 2.018 -15.887 1.00 77.31 90 PHE A O 1
ATOM 753 N N . ASN A 1 91 ? -2.256 2.340 -17.304 1.00 77.19 91 ASN A N 1
ATOM 754 C CA . ASN A 1 91 ? -3.282 1.958 -16.351 1.00 77.19 91 ASN A CA 1
ATOM 755 C C . ASN A 1 91 ? -3.142 0.493 -15.900 1.00 77.19 91 ASN A C 1
ATOM 757 O O . ASN A 1 91 ? -3.110 0.206 -14.702 1.00 77.19 91 ASN A O 1
ATOM 761 N N . GLU A 1 92 ? -3.002 -0.427 -16.855 1.00 76.88 92 GLU A N 1
ATOM 762 C CA . GLU A 1 92 ? -2.952 -1.870 -16.597 1.00 76.88 92 GLU A CA 1
ATOM 763 C C . GLU A 1 92 ? -1.618 -2.345 -16.013 1.00 76.88 92 GLU A C 1
ATOM 765 O O . GLU A 1 92 ? -1.608 -3.261 -15.190 1.00 76.88 92 GLU A O 1
ATOM 770 N N . ARG A 1 93 ? -0.493 -1.743 -16.417 1.00 78.75 93 ARG A N 1
ATOM 771 C CA . ARG A 1 93 ? 0.849 -2.186 -15.999 1.00 78.75 93 ARG A CA 1
ATOM 772 C C . ARG A 1 93 ? 1.417 -1.384 -14.838 1.00 78.75 93 ARG A C 1
ATOM 774 O O . ARG A 1 93 ? 2.189 -1.936 -14.063 1.00 78.75 93 ARG A O 1
ATOM 781 N N . ILE A 1 94 ? 1.030 -0.115 -14.687 1.00 84.44 94 ILE A N 1
ATOM 782 C CA . ILE A 1 94 ? 1.567 0.753 -13.633 1.00 84.44 94 ILE A CA 1
ATOM 783 C C . ILE A 1 94 ? 0.553 0.974 -12.515 1.00 84.44 94 ILE A C 1
ATOM 785 O O . ILE A 1 94 ? 0.782 0.553 -11.376 1.00 84.44 94 ILE A O 1
ATOM 789 N N . LEU A 1 95 ? -0.567 1.643 -12.807 1.00 84.25 95 LEU A N 1
ATOM 790 C CA . LEU A 1 95 ? -1.502 2.088 -11.766 1.00 84.25 95 LEU A CA 1
ATOM 791 C C . LEU A 1 95 ? -2.175 0.911 -11.065 1.00 84.25 95 LEU A C 1
ATOM 793 O O . LEU A 1 95 ? -2.195 0.856 -9.834 1.00 84.25 95 LEU A O 1
ATOM 797 N N . LYS A 1 96 ? -2.679 -0.054 -11.833 1.00 84.00 96 LYS A N 1
ATOM 798 C CA . LYS A 1 96 ? -3.380 -1.220 -11.300 1.00 84.00 96 LYS A CA 1
ATOM 799 C C . LYS A 1 96 ? -2.493 -2.052 -10.355 1.00 84.00 96 LYS A C 1
ATOM 801 O O . LYS A 1 96 ? -2.915 -2.246 -9.211 1.00 84.00 96 LYS A O 1
ATOM 806 N N . PRO A 1 97 ? -1.270 -2.491 -10.724 1.00 86.44 97 PRO A N 1
ATOM 807 C CA . PRO A 1 97 ? -0.398 -3.205 -9.791 1.00 86.44 97 PRO A CA 1
ATOM 808 C C . PRO A 1 97 ? -0.006 -2.346 -8.581 1.00 86.44 97 PRO A C 1
ATOM 810 O O . PRO A 1 97 ? 0.067 -2.858 -7.463 1.00 86.44 97 PRO A O 1
ATOM 813 N N . THR A 1 98 ? 0.158 -1.028 -8.761 1.00 90.31 98 THR A N 1
ATOM 814 C CA . THR A 1 98 ? 0.471 -0.105 -7.655 1.00 90.31 98 THR A CA 1
ATOM 815 C C . THR A 1 98 ? -0.651 -0.089 -6.625 1.00 90.31 98 THR A C 1
ATOM 817 O O . THR A 1 98 ? -0.398 -0.209 -5.422 1.00 90.31 98 THR A O 1
ATOM 820 N N . ILE A 1 99 ? -1.898 0.017 -7.087 1.00 88.94 99 ILE A N 1
ATOM 821 C CA . ILE A 1 99 ? -3.097 -0.029 -6.248 1.00 88.94 99 ILE A CA 1
ATOM 822 C C . ILE A 1 99 ? -3.207 -1.393 -5.573 1.00 88.94 99 ILE A C 1
ATOM 824 O O . ILE A 1 99 ? -3.340 -1.449 -4.353 1.00 88.94 99 ILE A O 1
ATOM 828 N N . ALA A 1 100 ? -3.093 -2.484 -6.332 1.00 89.81 100 ALA A N 1
ATOM 829 C CA . ALA A 1 100 ? -3.219 -3.845 -5.822 1.00 89.81 100 ALA A CA 1
ATOM 830 C C . ALA A 1 100 ? -2.253 -4.120 -4.658 1.00 89.81 100 ALA A C 1
ATOM 832 O O . ALA A 1 100 ? -2.687 -4.487 -3.563 1.00 89.81 100 ALA A O 1
ATOM 833 N N . ILE A 1 101 ? -0.954 -3.865 -4.854 1.00 91.75 101 ILE A N 1
ATOM 834 C CA . ILE A 1 101 ? 0.064 -4.067 -3.812 1.00 91.75 101 ILE A CA 1
ATOM 835 C C . ILE A 1 101 ? -0.182 -3.121 -2.630 1.00 91.75 101 ILE A C 1
ATOM 837 O O . ILE A 1 101 ? -0.080 -3.533 -1.472 1.00 91.75 101 ILE A O 1
ATOM 841 N N . SER A 1 102 ? -0.579 -1.872 -2.889 1.00 92.25 102 SER A N 1
ATOM 842 C CA . SER A 1 102 ? -0.851 -0.908 -1.820 1.00 92.25 102 SER A CA 1
ATOM 843 C C . SER A 1 102 ? -2.055 -1.295 -0.954 1.00 92.25 102 SER A C 1
ATOM 845 O O . SER A 1 102 ? -2.004 -1.097 0.263 1.00 92.25 102 SER A O 1
ATOM 847 N N . LEU A 1 103 ? -3.110 -1.868 -1.546 1.00 91.62 103 LEU A N 1
ATOM 848 C CA . LEU A 1 103 ? -4.275 -2.400 -0.828 1.00 91.62 103 LEU A CA 1
ATOM 849 C C . LEU A 1 103 ? -3.904 -3.644 -0.013 1.00 91.62 103 LEU A C 1
ATOM 851 O O . LEU A 1 103 ? -4.323 -3.756 1.138 1.00 91.62 103 LEU A O 1
ATOM 855 N N . ILE A 1 104 ? -3.065 -4.533 -0.558 1.00 92.00 104 ILE A N 1
ATOM 856 C CA . ILE A 1 104 ? -2.558 -5.705 0.171 1.00 92.00 104 ILE A CA 1
ATOM 857 C C . ILE A 1 104 ? -1.742 -5.262 1.390 1.00 92.00 104 ILE A C 1
ATOM 859 O O . ILE A 1 104 ? -1.992 -5.728 2.502 1.00 92.00 104 ILE A O 1
ATOM 863 N N . TYR A 1 105 ? -0.811 -4.319 1.223 1.00 91.75 105 TYR A N 1
ATOM 864 C CA . TYR A 1 105 ? 0.004 -3.811 2.332 1.00 91.75 105 TYR A CA 1
ATOM 865 C C . TYR A 1 105 ? -0.854 -3.101 3.375 1.00 91.75 105 TYR A C 1
ATOM 867 O O . TYR A 1 105 ? -0.636 -3.270 4.578 1.00 91.75 105 TYR A O 1
ATOM 875 N N . LEU A 1 106 ? -1.868 -2.347 2.945 1.00 89.25 106 LEU A N 1
ATOM 876 C CA . LEU A 1 106 ? -2.829 -1.751 3.863 1.00 89.25 106 LEU A CA 1
ATOM 877 C C . LEU A 1 106 ? -3.589 -2.824 4.655 1.00 89.25 106 LEU A C 1
ATOM 879 O O . LEU A 1 106 ? -3.690 -2.729 5.879 1.00 89.25 106 LEU A O 1
ATOM 883 N N . GLY A 1 107 ? -4.081 -3.861 3.977 1.00 88.00 107 GLY A N 1
ATOM 884 C CA . GLY A 1 107 ? -4.810 -4.960 4.598 1.00 88.00 107 GLY A CA 1
ATOM 885 C C . GLY A 1 107 ? -3.967 -5.735 5.610 1.00 88.00 107 GLY A C 1
ATOM 886 O O . GLY A 1 107 ? -4.416 -5.951 6.735 1.00 88.00 107 GLY A O 1
ATOM 887 N N . ILE A 1 108 ? -2.710 -6.056 5.278 1.00 88.31 108 ILE A N 1
ATOM 888 C CA . ILE A 1 108 ? -1.764 -6.689 6.214 1.00 88.31 108 ILE A CA 1
ATOM 889 C C . ILE A 1 108 ? -1.562 -5.805 7.451 1.00 88.31 108 ILE A C 1
ATOM 891 O O . ILE A 1 108 ? -1.617 -6.291 8.584 1.00 88.31 108 ILE A O 1
ATOM 895 N N . ASN A 1 109 ? -1.387 -4.494 7.264 1.00 84.31 109 ASN A N 1
ATOM 896 C CA . ASN A 1 109 ? -1.225 -3.573 8.386 1.00 84.31 109 ASN A CA 1
ATOM 897 C C . ASN A 1 109 ? -2.471 -3.501 9.274 1.00 84.31 109 ASN A C 1
ATOM 899 O O . ASN A 1 109 ? -2.330 -3.476 10.498 1.00 84.31 109 ASN A O 1
ATOM 903 N N . LEU A 1 110 ? -3.678 -3.509 8.706 1.00 84.19 110 LEU A N 1
ATOM 904 C CA . LEU A 1 110 ? -4.923 -3.547 9.479 1.00 84.19 110 LEU A CA 1
ATOM 905 C C . LEU A 1 110 ? -5.058 -4.843 10.294 1.00 84.19 110 LEU A C 1
ATOM 907 O O . LEU A 1 110 ? -5.480 -4.799 11.452 1.00 84.19 110 LEU A O 1
AT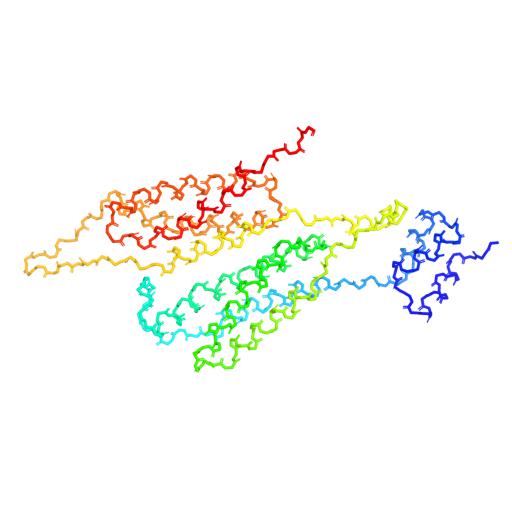OM 911 N N . LEU A 1 111 ? -4.639 -5.982 9.733 1.00 82.69 111 LEU A N 1
ATOM 912 C CA . LEU A 1 111 ? -4.646 -7.277 10.420 1.00 82.69 111 LEU A CA 1
ATOM 913 C C . LEU A 1 111 ? -3.657 -7.330 11.594 1.00 82.69 111 LEU A C 1
ATOM 915 O O . LEU A 1 111 ? -4.029 -7.772 12.686 1.00 82.69 111 LEU A O 1
ATOM 919 N N . ILE A 1 112 ? -2.419 -6.866 11.377 1.00 75.88 112 ILE A N 1
ATOM 920 C CA . ILE A 1 112 ? -1.329 -6.923 12.366 1.00 75.88 112 ILE A CA 1
ATOM 921 C C . ILE A 1 112 ? -1.509 -5.857 13.445 1.00 75.88 112 ILE A C 1
ATOM 923 O O . ILE A 1 112 ? -1.475 -6.153 14.639 1.00 75.88 112 ILE A O 1
ATOM 927 N N . SER A 1 113 ? -1.665 -4.599 13.035 1.00 66.19 113 SER A N 1
ATOM 928 C CA . SER A 1 113 ? -1.635 -3.476 13.968 1.00 66.19 113 SER A CA 1
ATOM 929 C C . SER A 1 113 ? -2.952 -3.347 14.737 1.00 66.19 113 SER A C 1
ATOM 931 O O . SER A 1 113 ? -2.934 -2.963 15.907 1.00 66.19 113 SER A O 1
ATOM 933 N N . ARG A 1 114 ? -4.090 -3.717 14.123 1.00 61.28 114 ARG A N 1
ATOM 934 C CA . ARG A 1 114 ? -5.448 -3.450 14.639 1.00 61.28 114 ARG A CA 1
ATOM 935 C C . ARG A 1 114 ? -5.673 -1.964 14.950 1.00 61.28 114 ARG A C 1
ATOM 937 O O . ARG A 1 114 ? -6.496 -1.626 15.798 1.00 61.28 114 ARG A O 1
ATOM 944 N N . VAL A 1 115 ? -4.894 -1.095 14.308 1.00 65.19 115 VAL A N 1
ATOM 945 C CA . VAL A 1 115 ? -4.888 0.347 14.536 1.00 65.19 115 VAL A CA 1
ATOM 946 C C . VAL A 1 115 ? -5.584 1.054 13.382 1.00 65.19 115 VAL A C 1
ATOM 948 O O . VAL A 1 115 ? -5.542 0.605 12.239 1.00 65.19 115 VAL A O 1
ATOM 951 N N . ASN A 1 116 ? -6.179 2.197 13.699 1.00 70.31 116 ASN A N 1
ATOM 952 C CA . ASN A 1 116 ? -6.741 3.117 12.729 1.00 70.31 116 ASN A CA 1
ATOM 953 C C . ASN A 1 116 ? -5.682 3.688 11.774 1.00 70.31 116 ASN A C 1
ATOM 955 O O . ASN A 1 116 ? -4.515 3.898 12.133 1.00 70.31 116 ASN A O 1
ATOM 959 N N . ILE A 1 117 ? -6.104 3.980 10.546 1.00 73.94 117 ILE A N 1
ATOM 960 C CA . ILE A 1 117 ? -5.192 4.367 9.469 1.00 73.94 117 ILE A CA 1
ATOM 961 C C . ILE A 1 117 ? -4.694 5.807 9.628 1.00 73.94 117 ILE A C 1
ATOM 963 O O . ILE A 1 117 ? -5.386 6.701 10.113 1.00 73.94 117 ILE A O 1
ATOM 967 N N . ASN A 1 118 ? -3.471 6.060 9.163 1.00 76.75 118 ASN A N 1
ATOM 968 C CA . ASN A 1 118 ? -2.942 7.402 9.004 1.00 76.75 118 ASN A CA 1
ATOM 969 C C . ASN A 1 118 ? -3.728 8.157 7.916 1.00 76.75 118 ASN A C 1
ATOM 971 O O . ASN A 1 118 ? -3.734 7.748 6.754 1.00 76.75 118 ASN A O 1
ATOM 975 N N . LYS A 1 119 ? -4.329 9.297 8.281 1.00 80.19 119 LYS A N 1
ATOM 976 C CA . LYS A 1 119 ? -5.097 10.171 7.377 1.00 80.19 119 LYS A CA 1
ATOM 977 C C . LYS A 1 119 ? -4.374 10.440 6.050 1.00 80.19 119 LYS A C 1
ATOM 979 O O . LYS A 1 119 ? -5.009 10.388 5.005 1.00 80.19 119 LYS A O 1
ATOM 984 N N . ASN A 1 120 ? -3.058 10.654 6.076 1.00 83.19 120 ASN A N 1
ATOM 985 C CA . ASN A 1 120 ? -2.290 10.956 4.865 1.00 83.19 120 ASN A CA 1
ATOM 986 C C . ASN A 1 120 ? -2.209 9.755 3.911 1.00 83.19 120 ASN A C 1
ATOM 988 O O . ASN A 1 120 ? -2.295 9.940 2.704 1.00 83.19 120 ASN A O 1
ATOM 992 N N . VAL A 1 121 ? -2.086 8.531 4.439 1.00 83.88 121 VAL A N 1
ATOM 993 C CA . VAL A 1 121 ? -2.105 7.303 3.624 1.00 83.88 121 VAL A CA 1
ATOM 994 C C . VAL A 1 121 ? -3.468 7.137 2.960 1.00 83.88 121 VAL A C 1
ATOM 996 O O . VAL A 1 121 ? -3.538 6.868 1.764 1.00 83.88 121 VAL A O 1
ATOM 999 N N . LYS A 1 122 ? -4.547 7.366 3.721 1.00 85.81 122 LYS A N 1
ATOM 1000 C CA . LYS A 1 122 ? -5.919 7.306 3.205 1.00 85.81 122 LYS A CA 1
ATOM 1001 C C . LYS A 1 122 ? -6.140 8.316 2.076 1.00 85.81 122 LYS A C 1
ATOM 1003 O O . LYS A 1 122 ? -6.679 7.934 1.048 1.00 85.81 122 LYS A O 1
ATOM 1008 N N . ILE A 1 123 ? -5.681 9.561 2.240 1.00 86.50 123 ILE A N 1
ATOM 1009 C CA . ILE A 1 123 ? -5.779 10.603 1.202 1.00 86.50 123 ILE A CA 1
ATOM 1010 C C . ILE A 1 123 ? -5.019 10.190 -0.061 1.00 86.50 123 ILE A C 1
ATOM 1012 O O . ILE A 1 123 ? -5.605 10.210 -1.134 1.00 86.50 123 ILE A O 1
ATOM 1016 N N . VAL A 1 124 ? -3.755 9.767 0.057 1.00 86.06 124 VAL A N 1
ATOM 1017 C CA . VAL A 1 124 ? -2.943 9.379 -1.112 1.00 86.06 124 VAL A CA 1
ATOM 1018 C C . VAL A 1 124 ? -3.572 8.205 -1.867 1.00 86.06 124 VAL A C 1
ATOM 1020 O O . VAL A 1 124 ? -3.670 8.264 -3.089 1.00 86.06 124 VAL A O 1
ATOM 1023 N N . LEU A 1 125 ? -4.053 7.174 -1.161 1.00 86.25 125 LEU A N 1
ATOM 1024 C CA . LEU A 1 125 ? -4.770 6.055 -1.788 1.00 86.25 125 LEU A CA 1
ATOM 1025 C C . LEU A 1 125 ? -6.055 6.504 -2.477 1.00 86.25 125 LEU A C 1
ATOM 1027 O O . LEU A 1 125 ? -6.350 6.036 -3.571 1.00 86.25 125 LEU A O 1
ATOM 1031 N N . PHE A 1 126 ? -6.812 7.404 -1.849 1.00 86.69 126 PHE A N 1
ATOM 1032 C CA . PHE A 1 126 ? -8.052 7.919 -2.417 1.00 86.69 126 PHE A CA 1
ATOM 1033 C C . PHE A 1 126 ? -7.791 8.719 -3.696 1.00 86.69 126 PHE A C 1
ATOM 1035 O O . PHE A 1 126 ? -8.476 8.514 -4.692 1.00 86.69 126 PHE A O 1
ATOM 1042 N N . THR A 1 127 ? -6.759 9.569 -3.705 1.00 86.62 127 THR A N 1
ATOM 1043 C CA . THR A 1 127 ? -6.330 10.300 -4.904 1.00 86.62 127 THR A CA 1
ATOM 1044 C C . THR A 1 127 ? -5.886 9.340 -6.006 1.00 86.62 127 THR A C 1
ATOM 1046 O O . THR A 1 127 ? -6.333 9.479 -7.139 1.00 86.62 127 THR A O 1
ATOM 1049 N N . LEU A 1 128 ? -5.057 8.340 -5.682 1.00 85.69 128 LEU A N 1
ATOM 1050 C CA . LEU A 1 128 ? -4.563 7.355 -6.650 1.00 85.69 128 LEU A CA 1
ATOM 1051 C C . LEU A 1 128 ? -5.715 6.544 -7.275 1.00 85.69 128 LEU A C 1
ATOM 1053 O O . LEU A 1 128 ? -5.771 6.386 -8.491 1.00 85.69 128 LEU A O 1
ATOM 1057 N N . LEU A 1 129 ? -6.665 6.083 -6.454 1.00 85.94 129 LEU A N 1
ATOM 1058 C CA . LEU A 1 129 ? -7.877 5.389 -6.904 1.00 85.94 129 LEU A CA 1
ATOM 1059 C C . LEU A 1 129 ? -8.808 6.297 -7.720 1.00 85.94 129 LEU A C 1
ATOM 1061 O O . LEU A 1 129 ? -9.417 5.841 -8.685 1.00 85.94 129 LEU A O 1
ATOM 1065 N N . GLY A 1 130 ? -8.919 7.579 -7.364 1.00 84.44 130 GLY A N 1
ATOM 1066 C CA . GLY A 1 130 ? -9.686 8.559 -8.132 1.00 84.44 130 GLY A CA 1
ATOM 1067 C C . GLY A 1 130 ? -9.106 8.760 -9.532 1.00 84.44 130 GLY A C 1
ATOM 1068 O O . GLY A 1 130 ? -9.832 8.650 -10.515 1.00 84.44 130 GLY A O 1
ATOM 1069 N N . VAL A 1 131 ? -7.787 8.954 -9.622 1.00 83.88 131 VAL A N 1
ATOM 1070 C CA . VAL A 1 131 ? -7.059 9.052 -10.897 1.00 83.88 131 VAL A CA 1
ATOM 1071 C C . VAL A 1 131 ? -7.258 7.785 -11.733 1.00 83.88 131 VAL A C 1
ATOM 1073 O O . VAL A 1 131 ? -7.650 7.874 -12.891 1.00 83.88 131 VAL A O 1
ATOM 1076 N N . PHE A 1 132 ? -7.078 6.606 -11.134 1.00 82.69 132 PHE A N 1
ATOM 1077 C CA . PHE A 1 132 ? -7.312 5.316 -11.791 1.00 82.69 132 PHE A CA 1
ATOM 1078 C C . PHE A 1 132 ? -8.741 5.172 -12.332 1.00 82.69 132 PHE A C 1
ATOM 1080 O O . PHE A 1 132 ? -8.941 4.734 -13.461 1.00 82.69 132 PHE A O 1
ATOM 1087 N N . THR A 1 133 ? -9.742 5.602 -11.561 1.00 81.75 133 THR A N 1
ATOM 1088 C CA . THR A 1 133 ? -11.150 5.557 -11.980 1.00 81.75 133 THR A CA 1
ATOM 1089 C C . THR A 1 133 ? -11.410 6.470 -13.178 1.00 81.75 133 THR A C 1
ATOM 1091 O O . THR A 1 133 ? -12.070 6.044 -14.120 1.00 81.75 133 THR A O 1
ATOM 1094 N N . LEU A 1 134 ? -10.873 7.697 -13.174 1.00 80.75 134 LEU A N 1
ATOM 1095 C CA . LEU A 1 134 ? -11.010 8.628 -14.300 1.00 80.75 134 LEU A CA 1
ATOM 1096 C C . LEU A 1 134 ? -10.402 8.055 -15.587 1.00 80.75 134 LEU A C 1
ATOM 1098 O O . LEU A 1 134 ? -11.032 8.141 -16.637 1.00 80.75 134 LEU A O 1
ATOM 1102 N N . PHE A 1 135 ? -9.233 7.413 -15.495 1.00 75.62 135 PHE A N 1
ATOM 1103 C CA . PHE A 1 135 ? -8.594 6.768 -16.645 1.00 75.62 135 PHE A CA 1
ATOM 1104 C C . PHE A 1 135 ? -9.377 5.562 -17.169 1.00 75.62 135 PHE A C 1
ATOM 1106 O O . PHE A 1 135 ? -9.488 5.384 -18.378 1.00 75.62 135 PHE A O 1
ATOM 1113 N N . ILE A 1 136 ? -9.959 4.737 -16.293 1.00 75.44 136 ILE A N 1
ATOM 1114 C CA . ILE A 1 136 ? -10.804 3.627 -16.756 1.00 75.44 136 ILE A CA 1
ATOM 1115 C C . ILE A 1 136 ? -12.059 4.156 -17.453 1.00 75.44 136 ILE A C 1
ATOM 1117 O O . ILE A 1 136 ? -12.457 3.597 -18.467 1.00 75.44 136 ILE A O 1
ATOM 1121 N N . LEU A 1 137 ? -12.672 5.223 -16.931 1.00 74.75 137 LEU A N 1
ATOM 1122 C CA . LEU A 1 137 ? -13.872 5.821 -17.524 1.00 74.75 137 LEU A CA 1
ATOM 1123 C C . LEU A 1 137 ? -13.604 6.490 -18.877 1.00 74.75 137 LEU A C 1
ATOM 1125 O O . LEU A 1 137 ? -14.524 6.600 -19.680 1.00 74.75 137 LEU A O 1
ATOM 1129 N N . SER A 1 138 ? -12.374 6.949 -19.135 1.00 69.06 138 SER A N 1
ATOM 1130 C CA . SER A 1 138 ? -12.027 7.615 -20.397 1.00 69.06 138 SER A CA 1
ATOM 1131 C C . SER A 1 138 ? -11.883 6.675 -21.592 1.00 69.06 138 SER A C 1
ATOM 1133 O O . SER A 1 138 ? -11.791 7.145 -22.723 1.00 69.06 138 SER A O 1
ATOM 1135 N N . TYR A 1 139 ? -11.852 5.363 -21.366 1.00 65.50 139 TYR A N 1
ATOM 1136 C CA . TYR A 1 139 ? -11.773 4.364 -22.428 1.00 65.50 139 TYR A CA 1
ATOM 1137 C C . TYR A 1 139 ? -12.969 3.427 -22.292 1.00 65.50 139 TYR A C 1
ATOM 1139 O O . TYR A 1 139 ? -13.340 3.118 -21.161 1.00 65.50 139 TYR A O 1
ATOM 1147 N N . ASP A 1 140 ? -13.547 2.960 -23.407 1.00 56.34 140 ASP A N 1
ATOM 1148 C CA . ASP A 1 140 ? -14.614 1.939 -23.449 1.00 56.34 140 ASP A CA 1
ATOM 1149 C C . ASP A 1 140 ? -14.090 0.588 -22.926 1.00 56.34 140 ASP A C 1
ATOM 1151 O O . ASP A 1 140 ? -13.876 -0.388 -23.646 1.00 56.34 140 ASP A O 1
ATOM 1155 N N . SER A 1 141 ? -13.784 0.575 -21.636 1.00 59.41 141 SER A N 1
ATOM 1156 C CA . SER A 1 141 ? -13.115 -0.485 -20.913 1.00 59.41 141 SER A CA 1
ATOM 1157 C C . SER A 1 141 ? -14.149 -1.419 -20.309 1.00 59.41 141 SER A C 1
ATOM 1159 O O . SER A 1 141 ? -15.275 -1.039 -19.985 1.00 59.41 141 SER A O 1
ATOM 1161 N N . TYR A 1 142 ? -13.724 -2.655 -20.079 1.00 63.31 142 TYR A N 1
ATOM 1162 C CA . TYR A 1 142 ? -14.494 -3.677 -19.385 1.00 63.31 142 TYR A CA 1
ATOM 1163 C C . TYR A 1 142 ? -15.070 -3.175 -18.043 1.00 63.31 142 TYR A C 1
ATOM 1165 O O . TYR A 1 142 ? -14.415 -2.469 -17.278 1.00 63.31 142 TYR A O 1
ATOM 1173 N N . ILE A 1 143 ? -16.289 -3.617 -17.719 1.00 69.81 143 ILE A N 1
ATOM 1174 C CA . ILE A 1 143 ? -17.022 -3.268 -16.486 1.00 69.81 143 ILE A CA 1
ATOM 1175 C C . ILE A 1 143 ? -16.267 -3.656 -15.196 1.00 69.81 143 ILE A C 1
ATOM 1177 O O . ILE A 1 143 ? -16.407 -3.000 -14.163 1.00 69.81 143 ILE A O 1
ATOM 1181 N N . PHE A 1 144 ? -15.447 -4.710 -15.229 1.00 71.75 144 PHE A N 1
ATOM 1182 C CA . PHE A 1 144 ? -14.803 -5.263 -14.031 1.00 71.75 144 PHE A CA 1
ATOM 1183 C C . PHE A 1 144 ? -13.771 -4.328 -13.365 1.00 71.75 144 PHE A C 1
ATOM 1185 O O . PHE A 1 144 ? -13.877 -4.136 -12.152 1.00 71.75 144 PHE A O 1
ATOM 1192 N N . PRO A 1 145 ? -12.813 -3.702 -14.082 1.00 73.88 145 PRO A N 1
ATOM 1193 C CA . PRO A 1 145 ? -11.947 -2.659 -13.522 1.00 73.88 145 PRO A CA 1
ATOM 1194 C C . PRO A 1 145 ? -12.698 -1.528 -12.803 1.00 73.88 145 PRO A C 1
ATOM 1196 O O . PRO A 1 145 ? -12.276 -1.105 -11.724 1.00 73.88 145 PRO A O 1
ATOM 1199 N N . ILE A 1 146 ? -13.843 -1.089 -13.344 1.00 76.00 146 ILE A N 1
ATOM 1200 C CA . ILE A 1 146 ? -14.698 -0.069 -12.714 1.00 76.00 146 ILE A CA 1
ATOM 1201 C C . ILE A 1 146 ? -15.239 -0.594 -11.383 1.00 76.00 146 ILE A C 1
ATOM 1203 O O . ILE A 1 146 ? -15.096 0.072 -10.357 1.00 76.00 146 ILE A O 1
ATOM 1207 N N . ILE A 1 147 ? -15.799 -1.810 -11.375 1.00 81.19 147 ILE A N 1
ATOM 1208 C CA . ILE A 1 147 ? -16.307 -2.453 -10.155 1.00 81.19 147 ILE A CA 1
ATOM 1209 C C . ILE A 1 147 ? -15.198 -2.546 -9.100 1.00 81.19 147 ILE A C 1
ATOM 1211 O O . ILE A 1 147 ? -15.398 -2.116 -7.966 1.00 81.19 147 ILE A O 1
ATOM 1215 N N . PHE A 1 148 ? -14.013 -3.051 -9.452 1.00 80.19 148 PHE A N 1
ATOM 1216 C CA . PHE A 1 148 ? -12.908 -3.183 -8.499 1.00 80.19 148 PHE A CA 1
ATOM 1217 C C . PHE A 1 148 ? -12.430 -1.835 -7.959 1.00 80.19 148 PHE A C 1
ATOM 1219 O O . PHE A 1 148 ? -12.136 -1.731 -6.765 1.00 80.19 148 PHE A O 1
ATOM 1226 N N . SER A 1 149 ? -12.395 -0.798 -8.796 1.00 81.06 149 SER A N 1
ATOM 1227 C CA . SER A 1 149 ? -12.042 0.554 -8.365 1.00 81.06 149 SER A CA 1
ATOM 1228 C C . SER A 1 149 ? -13.063 1.129 -7.377 1.00 81.06 149 SER A C 1
ATOM 1230 O O . SER A 1 149 ? -12.696 1.582 -6.290 1.00 81.06 149 SER A O 1
ATOM 1232 N N . VAL A 1 150 ? -14.358 1.029 -7.697 1.00 84.25 150 VAL A N 1
ATOM 1233 C CA . VAL A 1 150 ? -15.455 1.510 -6.840 1.00 84.25 150 VAL A CA 1
ATOM 1234 C C . VAL A 1 150 ? -15.488 0.757 -5.510 1.00 84.25 150 VAL A C 1
ATOM 1236 O O . VAL A 1 150 ? -15.590 1.376 -4.449 1.00 84.25 150 VAL A O 1
ATOM 1239 N N . VAL A 1 151 ? -15.343 -0.571 -5.533 1.00 85.56 151 VAL A N 1
ATOM 1240 C CA . VAL A 1 151 ? -15.311 -1.377 -4.305 1.00 85.56 151 VAL A CA 1
ATOM 1241 C C . VAL A 1 151 ? -14.075 -1.031 -3.465 1.00 85.56 151 VAL A C 1
ATOM 1243 O O . VAL A 1 151 ? -14.186 -0.895 -2.247 1.00 85.56 151 VAL A O 1
ATOM 1246 N N . SER A 1 152 ? -12.914 -0.814 -4.090 1.00 84.81 152 SER A N 1
ATOM 1247 C CA . SER A 1 152 ? -11.692 -0.394 -3.388 1.00 84.81 152 SER A CA 1
ATOM 1248 C C . SER A 1 152 ? -11.848 0.981 -2.735 1.00 84.81 152 SER A C 1
ATOM 1250 O O . SER A 1 152 ? -11.483 1.145 -1.570 1.00 84.81 152 SER A O 1
ATOM 1252 N N . LEU A 1 153 ? -12.444 1.951 -3.437 1.00 86.12 153 LEU A N 1
ATOM 1253 C CA . LEU A 1 153 ? -12.773 3.273 -2.893 1.00 86.12 153 LEU A CA 1
ATOM 1254 C C . LEU A 1 153 ? -13.695 3.166 -1.678 1.00 86.12 153 LEU A C 1
ATOM 1256 O O . LEU A 1 153 ? -13.422 3.777 -0.642 1.00 86.12 153 LEU A O 1
ATOM 1260 N N . LEU A 1 154 ? -14.749 2.354 -1.778 1.00 87.75 154 LEU A N 1
ATOM 1261 C CA . LEU A 1 154 ? -15.687 2.130 -0.685 1.00 87.75 154 LEU A CA 1
ATOM 1262 C C . LEU A 1 154 ? -14.979 1.507 0.523 1.00 87.75 154 LEU A C 1
ATOM 1264 O O . LEU A 1 154 ? -15.096 2.029 1.630 1.00 87.75 154 LEU A O 1
ATOM 1268 N N . LEU A 1 155 ? -14.173 0.462 0.330 1.00 86.81 155 LEU A N 1
ATOM 1269 C CA . LEU A 1 155 ? -13.434 -0.164 1.429 1.00 86.81 155 LEU A CA 1
ATOM 1270 C C . LEU A 1 155 ? -12.449 0.792 2.092 1.00 86.81 155 LEU A C 1
ATOM 1272 O O . LEU A 1 155 ? -12.457 0.911 3.316 1.00 86.81 155 LEU A O 1
ATOM 1276 N N . VAL A 1 156 ? -11.643 1.514 1.308 1.00 84.81 156 VAL A N 1
ATOM 1277 C CA . VAL A 1 156 ? -10.715 2.522 1.839 1.00 84.81 156 VAL A CA 1
ATOM 1278 C C . VAL A 1 156 ? -11.491 3.606 2.588 1.00 84.81 156 VAL A C 1
ATOM 1280 O O . VAL A 1 156 ? -11.063 4.015 3.665 1.00 84.81 156 VAL A O 1
ATOM 1283 N N . SER A 1 157 ? -12.659 4.035 2.105 1.00 83.50 157 SER A N 1
ATOM 1284 C CA . SER A 1 157 ? -13.495 5.026 2.795 1.00 83.50 157 SER A CA 1
ATOM 1285 C C . SER A 1 157 ? -14.000 4.540 4.159 1.00 83.50 157 SER A C 1
ATOM 1287 O O . SER A 1 157 ? -13.963 5.311 5.120 1.00 83.50 157 SER A O 1
ATOM 1289 N N . LEU A 1 158 ? -14.362 3.258 4.274 1.00 84.62 158 LEU A N 1
ATOM 1290 C CA . LEU A 1 158 ? -14.884 2.646 5.499 1.00 84.62 158 LEU A CA 1
ATOM 1291 C C . LEU A 1 158 ? -13.811 2.363 6.551 1.00 84.62 158 LEU A C 1
ATOM 1293 O O . LEU A 1 158 ? -14.143 2.141 7.713 1.00 84.62 158 LEU A O 1
ATOM 1297 N N . THR A 1 159 ? -12.532 2.365 6.171 1.00 81.00 159 THR A N 1
ATOM 1298 C CA . THR A 1 159 ? -11.457 2.175 7.145 1.00 81.00 159 THR A CA 1
ATOM 1299 C C . THR A 1 159 ? -11.436 3.295 8.185 1.00 81.00 159 THR A C 1
ATOM 1301 O O . THR A 1 159 ? -11.419 4.489 7.854 1.00 81.00 159 THR A O 1
ATOM 1304 N N . GLU A 1 160 ? -11.441 2.901 9.456 1.00 71.31 160 GLU A N 1
ATOM 1305 C CA . GLU A 1 160 ? -11.598 3.822 10.576 1.00 71.31 160 GLU A CA 1
ATOM 1306 C C . GLU A 1 160 ? -10.345 4.704 10.751 1.00 71.31 160 GLU A C 1
ATOM 1308 O O . GLU A 1 160 ? -9.193 4.262 10.631 1.00 71.31 160 GLU A O 1
ATOM 1313 N N . LEU A 1 161 ? -10.579 5.993 11.011 1.00 68.00 161 LEU A N 1
ATOM 1314 C CA . LEU A 1 161 ? -9.547 6.954 11.405 1.00 68.00 161 LEU A CA 1
ATOM 1315 C C . LEU A 1 161 ? -9.430 6.978 12.935 1.00 68.00 161 LEU A C 1
ATOM 1317 O O . LEU A 1 161 ? -10.391 6.643 13.621 1.00 68.00 161 LEU A O 1
ATOM 1321 N N . PRO A 1 162 ? -8.267 7.359 13.494 1.00 62.25 162 PRO A N 1
ATOM 1322 C CA . PRO A 1 162 ? -8.096 7.403 14.938 1.00 62.25 162 PRO A CA 1
ATOM 1323 C C . PRO A 1 162 ? -9.061 8.408 15.566 1.00 62.25 162 PRO A C 1
ATOM 1325 O O . PRO A 1 162 ? -8.906 9.616 15.381 1.00 62.25 162 PRO A O 1
ATOM 1328 N N . GLU A 1 163 ? -10.034 7.906 16.327 1.00 61.47 163 GLU A N 1
ATOM 1329 C CA . GLU A 1 163 ? -10.818 8.717 17.252 1.00 61.47 163 GLU A CA 1
ATOM 1330 C C . GLU A 1 163 ? -9.901 9.115 18.407 1.00 61.47 163 GLU A C 1
ATOM 1332 O O . GLU A 1 163 ? -9.451 8.278 19.187 1.00 61.47 163 GLU A O 1
ATOM 1337 N N . LYS A 1 164 ? -9.557 10.401 18.490 1.00 56.75 164 LYS A N 1
ATOM 1338 C CA . LYS A 1 164 ? -8.715 10.907 19.572 1.00 56.75 164 LYS A CA 1
ATOM 1339 C C . LYS A 1 164 ? -9.570 10.968 20.839 1.00 56.75 164 LYS A C 1
ATOM 1341 O O . LYS A 1 164 ? -10.296 11.939 21.044 1.00 56.75 164 LYS A O 1
ATOM 1346 N N . ILE A 1 165 ? -9.512 9.929 21.669 1.00 62.03 165 ILE A N 1
ATOM 1347 C CA . ILE A 1 165 ? -10.218 9.925 22.950 1.00 62.03 165 ILE A CA 1
ATOM 1348 C C . ILE A 1 165 ? -9.498 10.905 23.876 1.00 62.03 165 ILE A C 1
ATOM 1350 O O . ILE A 1 165 ? -8.332 10.708 24.207 1.00 62.03 165 ILE A O 1
ATOM 1354 N N . GLN A 1 166 ? -10.188 11.978 24.268 1.00 60.41 166 GLN A N 1
ATOM 1355 C CA . GLN A 1 166 ? -9.626 13.032 25.122 1.00 60.41 166 GLN A CA 1
ATOM 1356 C C . GLN A 1 166 ? -9.606 12.652 26.614 1.00 60.41 166 GLN A C 1
ATOM 1358 O O . GLN A 1 166 ? -8.856 13.244 27.383 1.00 60.41 166 GLN A O 1
ATOM 1363 N N . ASN A 1 167 ? -10.406 11.664 27.030 1.00 75.69 167 ASN A N 1
ATOM 1364 C CA . ASN A 1 167 ? -10.475 11.222 28.423 1.00 75.69 167 ASN A CA 1
ATOM 1365 C C . ASN A 1 167 ? -9.373 10.183 28.740 1.00 75.69 167 ASN A C 1
ATOM 1367 O O . ASN A 1 167 ? -9.370 9.081 28.182 1.00 75.69 167 ASN A O 1
ATOM 1371 N N . LEU A 1 168 ? -8.487 10.525 29.683 1.00 76.69 168 LEU A N 1
ATOM 1372 C CA . LEU A 1 168 ? -7.382 9.692 30.181 1.00 76.69 168 LEU A CA 1
ATOM 1373 C C . LEU A 1 168 ? -7.842 8.332 30.740 1.00 76.69 168 LEU A C 1
ATOM 1375 O O . LEU A 1 168 ? -7.130 7.334 30.635 1.00 76.69 168 LEU A O 1
ATOM 1379 N N . GLU A 1 169 ? -9.034 8.256 31.330 1.00 77.81 169 GLU A N 1
ATOM 1380 C CA . GLU A 1 169 ? -9.570 7.017 31.908 1.00 77.81 169 GLU A CA 1
ATOM 1381 C C . GLU A 1 169 ? -10.007 6.033 30.824 1.00 77.81 169 GLU A C 1
ATOM 1383 O O . GLU A 1 169 ? -9.722 4.835 30.898 1.00 77.81 169 GLU A O 1
ATOM 1388 N N . MET A 1 170 ? -10.620 6.547 29.758 1.00 78.81 170 MET A N 1
ATOM 1389 C CA . MET A 1 170 ? -10.992 5.749 28.591 1.00 78.81 170 MET A CA 1
ATOM 1390 C C . MET A 1 170 ? -9.763 5.241 27.831 1.00 78.81 170 MET A C 1
ATOM 1392 O O . MET A 1 170 ? -9.782 4.117 27.328 1.00 78.81 170 MET A O 1
ATOM 1396 N N . GLU A 1 171 ? -8.675 6.015 27.794 1.00 76.81 171 GLU A N 1
ATOM 1397 C CA . GLU A 1 171 ? -7.388 5.567 27.252 1.00 76.81 171 GLU A CA 1
ATOM 1398 C C . GLU A 1 171 ? -6.801 4.404 28.061 1.00 76.81 171 GLU A C 1
ATOM 1400 O O . GLU A 1 171 ? -6.333 3.419 27.485 1.00 76.81 171 GLU A O 1
ATOM 1405 N N . LYS A 1 172 ? -6.895 4.456 29.397 1.00 81.25 172 LYS A N 1
ATOM 1406 C CA . LYS A 1 172 ? -6.481 3.337 30.255 1.00 81.25 172 LYS A CA 1
ATOM 1407 C C . LYS A 1 172 ? -7.308 2.082 29.984 1.00 81.25 172 LYS A C 1
ATOM 1409 O O . LYS A 1 172 ? -6.736 0.989 29.995 1.00 81.25 172 LYS A O 1
ATOM 1414 N N . ILE A 1 173 ? -8.620 2.207 29.759 1.00 78.69 173 ILE A N 1
ATOM 1415 C CA . ILE A 1 173 ? -9.530 1.078 29.479 1.00 78.69 173 ILE A CA 1
ATOM 1416 C C . ILE A 1 173 ? -9.279 0.496 28.081 1.00 78.69 173 ILE A C 1
ATOM 1418 O O . ILE A 1 173 ? -9.219 -0.726 27.928 1.00 78.69 173 ILE A O 1
ATOM 1422 N N . PHE A 1 174 ? -9.057 1.348 27.078 1.00 76.50 174 PHE A N 1
ATOM 1423 C CA . PHE A 1 174 ? -8.923 0.955 25.676 1.00 76.50 174 PHE A CA 1
ATOM 1424 C C . PHE A 1 174 ? -7.673 1.550 25.003 1.00 76.50 174 PHE A C 1
ATOM 1426 O O . PHE A 1 174 ? -7.775 2.336 24.055 1.00 76.50 174 PHE A O 1
ATOM 1433 N N . PRO A 1 175 ? -6.466 1.112 25.402 1.00 72.19 175 PRO A N 1
ATOM 1434 C CA . PRO A 1 175 ? -5.209 1.706 24.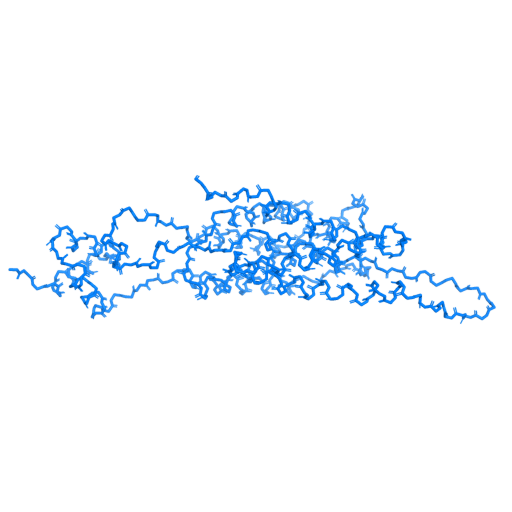937 1.00 72.19 175 PRO A CA 1
ATOM 1435 C C . PRO A 1 175 ? -4.963 1.528 23.432 1.00 72.19 175 PRO A C 1
ATOM 1437 O O . PRO A 1 175 ? -4.126 2.203 22.841 1.00 72.19 175 PRO A O 1
ATOM 1440 N N . TYR A 1 176 ? -5.668 0.600 22.782 1.00 69.25 176 TYR A N 1
ATOM 1441 C CA . TYR A 1 176 ? -5.557 0.360 21.346 1.00 69.25 176 TYR A CA 1
ATOM 1442 C C . TYR A 1 176 ? -6.283 1.416 20.494 1.00 69.25 176 TYR A C 1
ATOM 1444 O O . TYR A 1 176 ? -5.901 1.579 19.340 1.00 69.25 176 TYR A O 1
ATOM 1452 N N . MET A 1 177 ? -7.276 2.145 21.029 1.00 67.31 177 MET A N 1
ATOM 1453 C CA . MET A 1 177 ? -8.025 3.157 20.259 1.00 67.31 177 MET A CA 1
ATOM 1454 C C . MET A 1 177 ? -7.192 4.412 19.971 1.00 67.31 177 MET A C 1
ATOM 1456 O O . MET A 1 177 ? -7.308 4.991 18.894 1.00 67.31 177 MET A O 1
ATOM 1460 N N . ASN A 1 178 ? -6.284 4.762 20.886 1.00 64.50 178 ASN A N 1
ATOM 1461 C CA . ASN A 1 178 ? -5.361 5.890 20.736 1.00 64.50 178 ASN A CA 1
ATOM 1462 C C . ASN A 1 178 ? -4.055 5.528 20.016 1.00 64.50 178 ASN A C 1
ATOM 1464 O O . ASN A 1 178 ? -3.238 6.409 19.729 1.00 64.50 178 ASN A O 1
ATOM 1468 N N . LYS A 1 179 ? -3.823 4.246 19.694 1.00 67.12 179 LYS A N 1
ATOM 1469 C CA . LYS A 1 179 ? -2.675 3.903 18.854 1.00 67.12 179 LYS A CA 1
ATOM 1470 C C . LYS A 1 179 ? -2.866 4.571 17.495 1.00 67.12 179 LYS A C 1
ATOM 1472 O O . LYS A 1 179 ? -3.953 4.590 16.930 1.00 67.12 179 LYS A O 1
ATOM 1477 N N . LYS A 1 180 ? -1.780 5.124 16.961 1.00 68.50 180 LYS A N 1
ATOM 1478 C CA . LYS A 1 180 ? -1.733 5.675 15.608 1.00 68.50 180 LYS A CA 1
ATOM 1479 C C . LYS A 1 180 ? -0.862 4.781 14.746 1.00 68.50 180 LYS A C 1
ATOM 1481 O O . LYS A 1 180 ? 0.214 4.362 15.182 1.00 68.50 180 LYS A O 1
ATOM 1486 N N . TRP A 1 181 ? -1.306 4.509 13.523 1.00 75.19 181 TRP A N 1
ATOM 1487 C CA . TRP A 1 181 ? -0.467 3.824 12.554 1.00 75.19 181 TRP A CA 1
ATOM 1488 C C . TRP A 1 181 ? 0.811 4.640 12.298 1.00 75.19 181 TRP A C 1
ATOM 1490 O O . TRP A 1 181 ? 0.755 5.815 11.929 1.00 75.19 181 TRP A O 1
ATOM 1500 N N . LYS A 1 182 ? 1.969 4.012 12.537 1.00 78.06 182 LYS A N 1
ATOM 1501 C CA . LYS A 1 182 ? 3.306 4.607 12.369 1.00 78.06 182 LYS A CA 1
ATOM 1502 C C . LYS A 1 182 ? 3.829 4.524 10.925 1.00 78.06 182 LYS A C 1
ATOM 1504 O O . LYS A 1 182 ? 4.954 4.949 10.668 1.00 78.06 182 LYS A O 1
ATOM 1509 N N . GLY A 1 183 ? 3.041 3.965 10.006 1.00 79.50 183 GLY A N 1
ATOM 1510 C CA . GLY A 1 183 ? 3.343 3.917 8.578 1.00 79.50 183 GLY A CA 1
ATOM 1511 C C . GLY A 1 183 ? 3.232 5.282 7.895 1.00 79.50 183 GLY A C 1
ATOM 1512 O O . GLY A 1 183 ? 2.595 6.215 8.403 1.00 79.50 183 GLY A O 1
ATOM 1513 N N . SER A 1 184 ? 3.861 5.393 6.725 1.00 82.88 184 SER A N 1
ATOM 1514 C CA . SER A 1 184 ? 3.954 6.625 5.931 1.00 82.88 184 SER A CA 1
ATOM 1515 C C . SER A 1 184 ? 3.480 6.401 4.493 1.00 82.88 184 SER A C 1
ATOM 1517 O O . SER A 1 184 ? 3.826 5.367 3.933 1.00 82.88 184 SER A O 1
ATOM 1519 N N . PRO A 1 185 ? 2.792 7.363 3.841 1.00 85.62 185 PRO A N 1
ATOM 1520 C CA . PRO A 1 185 ? 2.409 7.244 2.426 1.00 85.62 185 PRO A CA 1
ATOM 1521 C C . PRO A 1 185 ? 3.603 7.073 1.473 1.00 85.62 185 PRO A C 1
ATOM 1523 O O . PRO A 1 185 ? 3.411 6.678 0.329 1.00 85.62 185 PRO A O 1
ATOM 1526 N N . VAL A 1 186 ? 4.833 7.309 1.948 1.00 88.25 186 VAL A N 1
ATOM 1527 C CA . VAL A 1 186 ? 6.082 7.032 1.222 1.00 88.25 186 VAL A CA 1
ATOM 1528 C C . VAL A 1 186 ? 6.121 5.603 0.666 1.00 88.25 186 VAL A C 1
ATOM 1530 O O . VAL A 1 186 ? 6.624 5.412 -0.435 1.00 88.25 186 VAL A O 1
ATOM 1533 N N . TYR A 1 187 ? 5.536 4.608 1.351 1.00 91.00 187 TYR A N 1
ATOM 1534 C CA . TYR A 1 187 ? 5.525 3.239 0.820 1.00 91.00 187 TYR A CA 1
ATOM 1535 C C . TYR A 1 187 ? 4.782 3.126 -0.523 1.00 91.00 187 TYR A C 1
ATOM 1537 O O . TYR A 1 187 ? 5.204 2.355 -1.376 1.00 91.00 187 TYR A O 1
ATOM 1545 N N . ILE A 1 188 ? 3.712 3.907 -0.728 1.00 91.50 188 ILE A N 1
ATOM 1546 C CA . ILE A 1 188 ? 2.924 3.902 -1.973 1.00 91.50 188 ILE A CA 1
ATOM 1547 C C . ILE A 1 188 ? 3.771 4.457 -3.119 1.00 91.50 188 ILE A C 1
ATOM 1549 O O . ILE A 1 188 ? 3.774 3.900 -4.211 1.00 91.50 188 ILE A O 1
ATOM 1553 N N . MET A 1 189 ? 4.539 5.517 -2.850 1.00 91.44 189 MET A N 1
ATOM 1554 C CA . MET A 1 189 ? 5.449 6.108 -3.836 1.00 91.44 189 MET A CA 1
ATOM 1555 C C . MET A 1 189 ? 6.571 5.144 -4.224 1.00 91.44 189 MET A C 1
ATOM 1557 O O . MET A 1 189 ? 6.911 5.048 -5.397 1.00 91.44 189 MET A O 1
ATOM 1561 N N . ILE A 1 190 ? 7.112 4.386 -3.266 1.00 93.56 190 ILE A N 1
ATOM 1562 C CA . ILE A 1 190 ? 8.119 3.359 -3.565 1.00 93.56 190 ILE A CA 1
ATOM 1563 C C . ILE A 1 190 ? 7.520 2.254 -4.432 1.00 93.56 190 ILE A C 1
ATOM 1565 O O . ILE A 1 190 ? 8.143 1.885 -5.421 1.00 93.56 190 ILE A O 1
ATOM 1569 N N . ILE A 1 191 ? 6.318 1.761 -4.099 1.00 94.44 191 ILE A N 1
ATOM 1570 C CA . ILE A 1 191 ? 5.605 0.760 -4.910 1.00 94.44 191 ILE A CA 1
ATOM 1571 C C . ILE A 1 191 ? 5.431 1.274 -6.346 1.00 94.44 191 ILE A C 1
ATOM 1573 O O . ILE A 1 191 ? 5.780 0.574 -7.292 1.00 94.44 191 ILE A O 1
ATOM 1577 N N . PHE A 1 192 ? 4.956 2.511 -6.506 1.00 92.75 192 PHE A N 1
ATOM 1578 C CA . PHE A 1 192 ? 4.799 3.139 -7.817 1.00 92.75 192 PHE A CA 1
ATOM 1579 C C . PHE A 1 192 ? 6.131 3.207 -8.582 1.00 92.75 192 PHE A C 1
ATOM 1581 O O . PHE A 1 192 ? 6.198 2.811 -9.743 1.00 92.75 192 PHE A O 1
ATOM 1588 N N . GLY A 1 193 ? 7.211 3.636 -7.920 1.00 90.56 193 GLY A N 1
ATOM 1589 C CA . GLY A 1 193 ? 8.542 3.734 -8.521 1.00 90.56 193 GLY A CA 1
ATOM 1590 C C . GLY A 1 193 ? 9.116 2.389 -8.970 1.00 90.56 193 GLY A C 1
ATOM 1591 O O . GLY A 1 193 ? 9.644 2.289 -10.077 1.00 90.56 193 GLY A O 1
ATOM 1592 N N . VAL A 1 194 ? 8.976 1.332 -8.161 1.00 92.00 194 VAL A N 1
ATOM 1593 C CA . VAL A 1 194 ? 9.476 0.002 -8.549 1.00 92.00 194 VAL A CA 1
ATOM 1594 C C . VAL A 1 194 ? 8.659 -0.632 -9.667 1.00 92.00 194 VAL A C 1
ATOM 1596 O O . VAL A 1 194 ? 9.241 -1.281 -10.529 1.00 92.00 194 VAL A O 1
ATOM 1599 N N . ILE A 1 195 ? 7.341 -0.419 -9.705 1.00 89.62 195 ILE A N 1
ATOM 1600 C CA . ILE A 1 195 ? 6.486 -0.940 -10.782 1.00 89.62 195 ILE A CA 1
ATOM 1601 C C . ILE A 1 195 ? 6.762 -0.211 -12.100 1.00 89.62 195 ILE A C 1
ATOM 1603 O O . ILE A 1 195 ? 6.832 -0.856 -13.148 1.00 89.62 195 ILE A O 1
ATOM 1607 N N . LEU A 1 196 ? 6.964 1.112 -12.056 1.00 87.50 196 LEU A N 1
ATOM 1608 C CA . LEU A 1 196 ? 7.416 1.898 -13.209 1.00 87.50 196 LEU A CA 1
ATOM 1609 C C . LEU A 1 196 ? 8.723 1.354 -13.779 1.00 87.50 196 LEU A C 1
ATOM 1611 O O . LEU A 1 196 ? 8.847 1.160 -14.986 1.00 87.50 196 LEU A O 1
ATOM 1615 N N . MET A 1 197 ? 9.685 1.084 -12.900 1.00 86.19 197 MET A N 1
ATOM 1616 C CA . MET A 1 197 ? 10.965 0.522 -13.299 1.00 86.19 197 MET A CA 1
ATOM 1617 C C . MET A 1 197 ? 10.810 -0.885 -13.885 1.00 86.19 197 MET A C 1
ATOM 1619 O O . MET A 1 197 ? 11.401 -1.173 -14.922 1.00 86.19 197 MET A O 1
ATOM 1623 N N . ASP A 1 198 ? 10.027 -1.766 -13.264 1.00 82.62 198 ASP A N 1
ATOM 1624 C CA . ASP A 1 198 ? 9.834 -3.137 -13.748 1.00 82.62 198 ASP A CA 1
ATOM 1625 C C . ASP A 1 198 ? 9.191 -3.167 -15.143 1.00 82.62 198 ASP A C 1
ATOM 1627 O O . ASP A 1 198 ? 9.692 -3.826 -16.057 1.00 82.62 198 ASP A O 1
ATOM 1631 N N . SER A 1 199 ? 8.174 -2.329 -15.341 1.00 76.56 199 SER A N 1
ATOM 1632 C CA . SER A 1 199 ? 7.408 -2.226 -16.589 1.00 76.56 199 SER A CA 1
ATOM 1633 C C . SER A 1 199 ? 8.159 -1.557 -17.748 1.00 76.56 199 SER A C 1
ATOM 1635 O O . SER A 1 199 ? 7.673 -1.572 -18.883 1.00 76.56 199 SER A O 1
ATOM 1637 N N . SER A 1 200 ? 9.326 -0.963 -17.481 1.00 69.75 200 SER A N 1
ATOM 1638 C CA . SER A 1 200 ? 10.150 -0.298 -18.493 1.00 69.75 200 SER A CA 1
ATOM 1639 C C . SER A 1 200 ? 10.740 -1.284 -19.507 1.00 69.75 200 SER A C 1
ATOM 1641 O O . SER A 1 200 ? 11.237 -2.360 -19.145 1.00 69.75 200 SER A O 1
ATOM 1643 N N . GLN A 1 201 ? 10.711 -0.897 -20.787 1.00 64.44 201 GLN A N 1
ATOM 1644 C CA . GLN A 1 201 ? 11.377 -1.636 -21.856 1.00 64.44 201 GLN A CA 1
ATOM 1645 C C . GLN A 1 201 ? 12.896 -1.515 -21.746 1.00 64.44 201 GLN A C 1
ATOM 1647 O O . GLN A 1 201 ? 13.412 -0.400 -21.690 1.00 64.44 201 GLN A O 1
ATOM 1652 N N . VAL A 1 202 ? 13.585 -2.656 -21.787 1.00 57.09 202 VAL A N 1
ATOM 1653 C CA . VAL A 1 202 ? 15.025 -2.742 -22.057 1.00 57.09 202 VAL A CA 1
ATOM 1654 C C . VAL A 1 202 ? 15.167 -3.551 -23.344 1.00 57.09 202 VAL A C 1
ATOM 1656 O O . VAL A 1 202 ? 15.054 -4.774 -23.324 1.00 57.09 202 VAL A O 1
ATOM 1659 N N . GLU A 1 203 ? 15.316 -2.867 -24.477 1.00 50.97 203 GLU A N 1
ATOM 1660 C CA . GLU A 1 203 ? 15.529 -3.500 -25.783 1.00 50.97 203 GLU A CA 1
ATOM 1661 C C . GLU A 1 203 ? 17.012 -3.429 -26.147 1.00 50.97 203 GLU A C 1
ATOM 1663 O O . GLU A 1 203 ? 17.588 -2.347 -26.248 1.00 50.97 203 GLU A O 1
ATOM 1668 N N . PHE A 1 204 ? 17.629 -4.588 -26.378 1.00 52.09 204 PHE A N 1
ATOM 1669 C CA . PHE A 1 204 ? 18.911 -4.662 -27.069 1.00 52.09 204 PHE A CA 1
ATOM 1670 C C . PHE A 1 204 ? 18.618 -4.785 -28.563 1.00 52.09 204 PHE A C 1
ATOM 1672 O O . PHE A 1 204 ? 18.152 -5.827 -29.025 1.00 52.09 204 PHE A O 1
ATOM 1679 N N . VAL A 1 205 ? 18.857 -3.718 -29.325 1.00 47.38 205 VAL A N 1
ATOM 1680 C CA . VAL A 1 205 ? 18.767 -3.785 -30.788 1.00 47.38 205 VAL A CA 1
ATOM 1681 C C . VAL A 1 205 ? 19.993 -4.543 -31.296 1.00 47.38 205 VAL A C 1
ATOM 1683 O O . VAL A 1 205 ? 21.077 -3.982 -31.431 1.00 47.38 205 VAL A O 1
ATOM 1686 N N . PHE A 1 206 ? 19.837 -5.844 -31.544 1.00 45.06 206 PHE A N 1
ATOM 1687 C CA . PHE A 1 206 ? 20.866 -6.646 -32.201 1.00 45.06 206 PHE A CA 1
ATOM 1688 C C . PHE A 1 206 ? 20.861 -6.322 -33.694 1.00 45.06 206 PHE A C 1
ATOM 1690 O O . PHE A 1 206 ? 19.967 -6.740 -34.429 1.00 45.06 206 PHE A O 1
ATOM 1697 N N . VAL A 1 207 ? 21.857 -5.570 -34.157 1.00 42.62 207 VAL A N 1
ATOM 1698 C CA . VAL A 1 207 ? 22.062 -5.367 -35.592 1.00 42.62 207 VAL A CA 1
ATOM 1699 C C . VAL A 1 207 ? 22.650 -6.660 -36.163 1.00 42.62 207 VAL A C 1
ATOM 1701 O O . VAL A 1 207 ? 23.807 -6.986 -35.909 1.00 42.62 207 VAL A O 1
ATOM 1704 N N . GLN A 1 208 ? 21.854 -7.424 -36.917 1.00 38.56 208 GLN A N 1
ATOM 1705 C CA . GLN A 1 208 ? 22.373 -8.518 -37.742 1.00 38.56 208 GLN A CA 1
ATOM 1706 C C . GLN A 1 208 ? 23.101 -7.919 -38.950 1.00 38.56 208 GLN A C 1
ATOM 1708 O O . GLN A 1 208 ? 22.500 -7.645 -39.986 1.00 38.56 208 GLN A O 1
ATOM 1713 N N . THR A 1 209 ? 24.408 -7.710 -38.830 1.00 44.78 209 THR A N 1
ATOM 1714 C CA . THR A 1 209 ? 25.281 -7.565 -39.998 1.00 44.78 209 THR A CA 1
ATOM 1715 C C . THR A 1 209 ? 25.585 -8.961 -40.5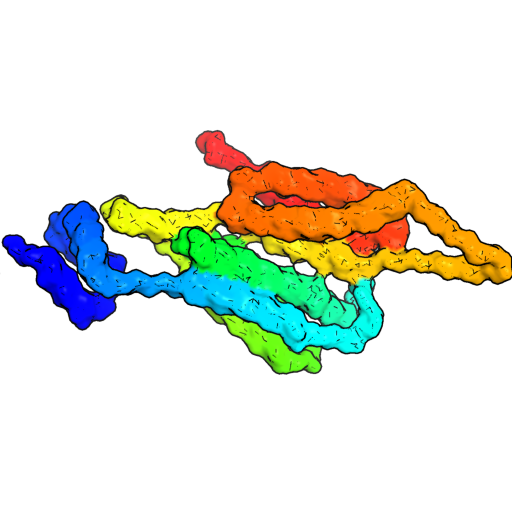39 1.00 44.78 209 THR A C 1
ATOM 1717 O O . THR A 1 209 ? 25.960 -9.848 -39.776 1.00 44.78 209 THR A O 1
ATOM 1720 N N . GLY A 1 210 ? 25.406 -9.176 -41.847 1.00 47.19 210 GLY A N 1
ATOM 1721 C CA . GLY A 1 210 ? 25.541 -10.475 -42.534 1.00 47.19 210 GLY A CA 1
ATOM 1722 C C . GLY A 1 210 ? 26.917 -11.157 -42.454 1.00 47.19 210 GLY A C 1
ATOM 1723 O O . GLY A 1 210 ? 27.106 -12.215 -43.044 1.00 47.19 210 GLY A O 1
ATOM 1724 N N . GLU A 1 211 ? 27.861 -10.608 -41.696 1.00 47.34 211 GLU A N 1
ATOM 1725 C CA . GLU A 1 211 ? 29.150 -11.213 -41.393 1.00 47.34 211 GLU A CA 1
ATOM 1726 C C . GLU A 1 211 ? 29.248 -11.432 -39.883 1.00 47.34 211 GLU A C 1
ATOM 1728 O O . GLU A 1 211 ? 29.518 -10.504 -39.132 1.00 47.34 211 GLU A O 1
ATOM 1733 N N . ARG A 1 212 ? 29.006 -12.682 -39.460 1.00 39.84 212 ARG A N 1
ATOM 1734 C CA . ARG A 1 212 ? 29.087 -13.188 -38.077 1.00 39.84 212 ARG A CA 1
ATOM 1735 C C . ARG A 1 212 ? 28.251 -12.396 -37.063 1.00 39.84 212 ARG A C 1
ATOM 1737 O O . ARG A 1 212 ? 28.579 -11.288 -36.663 1.00 39.84 212 ARG A O 1
ATOM 1744 N N . SER A 1 213 ? 27.236 -13.054 -36.507 1.00 37.66 213 SER A N 1
ATOM 1745 C CA . SER A 1 213 ? 26.596 -12.624 -35.265 1.00 37.66 213 SER A CA 1
ATOM 1746 C C . SER A 1 213 ? 27.611 -12.672 -34.114 1.00 37.66 213 SER A C 1
ATOM 1748 O O . SER A 1 213 ? 27.680 -13.658 -33.377 1.00 37.66 213 SER A O 1
ATOM 1750 N N . SER A 1 214 ? 28.439 -11.640 -33.955 1.00 39.75 214 SER A N 1
ATOM 1751 C CA . SER A 1 214 ? 29.145 -11.436 -32.700 1.00 39.75 214 SER A CA 1
ATOM 1752 C C . SER A 1 214 ? 28.079 -11.066 -31.682 1.00 39.75 214 SER A C 1
ATOM 1754 O O . SER A 1 214 ? 27.479 -9.994 -31.775 1.00 39.75 214 SER A O 1
ATOM 1756 N N . SER A 1 215 ? 27.802 -11.962 -30.735 1.00 42.25 215 SER A N 1
ATOM 1757 C CA . SER A 1 215 ? 27.102 -11.587 -29.512 1.00 42.25 215 SER A CA 1
ATOM 1758 C C . SER A 1 215 ? 27.822 -10.360 -28.965 1.00 42.25 215 SER A C 1
ATOM 1760 O O . SER A 1 215 ? 28.992 -10.474 -28.595 1.00 42.25 215 SER A O 1
ATOM 1762 N N . ALA A 1 216 ? 27.179 -9.191 -28.980 1.00 46.69 216 ALA A N 1
ATOM 1763 C CA . ALA A 1 216 ? 27.704 -8.038 -28.269 1.00 46.69 216 ALA A CA 1
ATOM 1764 C C . ALA A 1 216 ? 27.950 -8.511 -26.833 1.00 46.69 216 ALA A C 1
ATOM 1766 O O . ALA A 1 216 ? 27.008 -8.915 -26.148 1.00 46.69 216 ALA A O 1
ATOM 1767 N N . SER A 1 217 ? 29.217 -8.602 -26.421 1.00 48.22 217 SER A N 1
ATOM 1768 C CA . SER A 1 217 ? 29.536 -8.967 -25.049 1.00 48.22 217 SER A CA 1
ATOM 1769 C C . SER A 1 217 ? 28.955 -7.861 -24.186 1.00 48.22 217 SER A C 1
ATOM 1771 O O . SER A 1 217 ? 29.409 -6.720 -24.287 1.00 48.22 217 SER A O 1
ATOM 1773 N N . LEU A 1 218 ? 27.925 -8.182 -23.404 1.00 58.78 218 LEU A N 1
ATOM 1774 C CA . LEU A 1 218 ? 27.339 -7.242 -22.458 1.00 58.78 218 LEU A CA 1
ATOM 1775 C C . LEU A 1 218 ? 28.475 -6.679 -21.604 1.00 58.78 218 LEU A C 1
ATOM 1777 O O . LEU A 1 218 ? 29.241 -7.434 -20.997 1.00 58.78 218 LEU A O 1
ATOM 1781 N N . GLY A 1 219 ? 28.627 -5.358 -21.617 1.00 69.88 219 GLY A N 1
ATOM 1782 C CA . GLY A 1 219 ? 29.638 -4.701 -20.810 1.00 69.88 219 GLY A CA 1
ATOM 1783 C C . GLY A 1 219 ? 29.333 -4.890 -19.326 1.00 69.88 219 GLY A C 1
ATOM 1784 O O . GLY A 1 219 ? 28.217 -5.233 -18.929 1.00 69.88 219 GLY A O 1
ATOM 1785 N N . PHE A 1 220 ? 30.310 -4.600 -18.467 1.00 76.19 220 PHE A N 1
ATOM 1786 C CA . PHE A 1 220 ? 30.085 -4.582 -17.017 1.00 76.19 220 PHE A CA 1
ATOM 1787 C C . PHE A 1 220 ? 28.869 -3.717 -16.630 1.00 76.19 220 PHE A C 1
ATOM 1789 O O . PHE A 1 220 ? 28.104 -4.087 -15.743 1.00 76.19 220 PHE A O 1
ATOM 1796 N N . ILE A 1 221 ? 28.662 -2.597 -17.333 1.00 79.25 221 ILE A N 1
ATOM 1797 C CA . ILE A 1 221 ? 27.539 -1.676 -17.120 1.00 79.25 221 ILE A CA 1
ATOM 1798 C C . ILE A 1 221 ? 26.194 -2.327 -17.479 1.00 79.25 221 ILE A C 1
ATOM 1800 O O . ILE A 1 221 ? 25.251 -2.223 -16.696 1.00 79.25 221 ILE A O 1
ATOM 1804 N N . ASP A 1 222 ? 26.110 -3.041 -18.605 1.00 76.50 222 ASP A N 1
ATOM 1805 C CA . ASP A 1 222 ? 24.896 -3.764 -18.999 1.00 76.50 222 ASP A CA 1
ATOM 1806 C C . ASP A 1 222 ? 24.531 -4.830 -17.962 1.00 76.50 222 ASP A C 1
ATOM 1808 O O . ASP A 1 222 ? 23.382 -4.922 -17.528 1.00 76.50 222 ASP A O 1
ATOM 1812 N N . HIS A 1 223 ? 25.519 -5.613 -17.514 1.00 79.69 223 HIS A N 1
ATOM 1813 C CA . HIS A 1 223 ? 25.312 -6.601 -16.458 1.00 79.69 223 HIS A CA 1
ATOM 1814 C C . HIS A 1 223 ? 24.876 -5.946 -15.150 1.00 79.69 223 HIS A C 1
ATOM 1816 O O . HIS A 1 223 ? 23.909 -6.400 -14.538 1.00 79.69 223 HIS A O 1
ATOM 1822 N N . PHE A 1 224 ? 25.537 -4.863 -14.740 1.00 83.25 224 PHE A N 1
ATOM 1823 C CA . PHE A 1 224 ? 25.157 -4.119 -13.548 1.00 83.25 224 PHE A CA 1
ATOM 1824 C C . PHE A 1 224 ? 23.690 -3.678 -13.611 1.00 83.25 224 PHE A C 1
ATOM 1826 O O . PHE A 1 224 ? 22.941 -3.957 -12.676 1.00 83.25 224 PHE A O 1
ATOM 1833 N N . LEU A 1 225 ? 23.245 -3.051 -14.704 1.00 82.19 225 LEU A N 1
ATOM 1834 C CA . LEU A 1 225 ? 21.867 -2.568 -14.847 1.00 82.19 225 LEU A CA 1
ATOM 1835 C C . LEU A 1 225 ? 20.847 -3.717 -14.909 1.00 82.19 225 LEU A C 1
ATOM 1837 O O . LEU A 1 225 ? 19.800 -3.639 -14.258 1.00 82.19 225 LEU A O 1
ATOM 1841 N N . LEU A 1 226 ? 21.171 -4.811 -15.608 1.00 82.69 226 LEU A N 1
ATOM 1842 C CA . LEU A 1 226 ? 20.321 -6.005 -15.691 1.00 82.69 226 LEU A CA 1
ATOM 1843 C C . LEU A 1 226 ? 20.094 -6.664 -14.328 1.00 82.69 226 LEU A C 1
ATOM 1845 O O . LEU A 1 226 ? 18.967 -7.052 -14.029 1.00 82.69 226 LEU A O 1
ATOM 1849 N N . TYR A 1 227 ? 21.129 -6.769 -13.491 1.00 85.25 227 TYR A N 1
ATOM 1850 C CA . TYR A 1 227 ? 20.997 -7.325 -12.140 1.00 85.25 227 TYR A CA 1
ATOM 1851 C C . TYR A 1 227 ? 20.419 -6.322 -11.142 1.00 85.25 227 TYR A C 1
ATOM 1853 O O . TYR A 1 227 ? 19.714 -6.706 -10.208 1.00 85.25 227 TYR A O 1
ATOM 1861 N N . THR A 1 228 ? 20.663 -5.031 -11.345 1.00 85.56 228 THR A N 1
ATOM 1862 C CA . THR A 1 228 ? 20.179 -3.992 -10.435 1.00 85.56 228 THR A CA 1
ATOM 1863 C C . THR A 1 228 ? 18.670 -3.788 -10.547 1.00 85.56 228 THR A C 1
ATOM 1865 O O . THR A 1 228 ? 18.015 -3.582 -9.526 1.00 85.56 228 THR A O 1
ATOM 1868 N N . LYS A 1 229 ? 18.082 -3.928 -11.744 1.00 85.62 229 LYS A N 1
ATOM 1869 C CA . LYS A 1 229 ? 16.626 -3.830 -11.958 1.00 85.62 229 LYS A CA 1
ATOM 1870 C C . LYS A 1 229 ? 15.804 -4.759 -11.033 1.00 85.62 229 LYS A C 1
ATOM 1872 O O . LYS A 1 229 ? 14.979 -4.242 -10.277 1.00 85.62 229 LYS A O 1
ATOM 1877 N N . PRO A 1 230 ? 16.009 -6.092 -10.996 1.00 87.44 230 PRO A N 1
ATOM 1878 C CA . PRO A 1 230 ? 15.264 -6.969 -10.090 1.00 87.44 230 PRO A CA 1
ATOM 1879 C C . PRO A 1 230 ? 15.610 -6.729 -8.613 1.00 87.44 230 PRO A C 1
ATOM 1881 O O . PRO A 1 230 ? 14.730 -6.824 -7.758 1.00 87.44 230 PRO A O 1
ATOM 1884 N N . VAL A 1 231 ? 16.859 -6.366 -8.292 1.00 89.31 231 VAL A N 1
ATOM 1885 C CA . VAL A 1 231 ? 17.265 -6.035 -6.913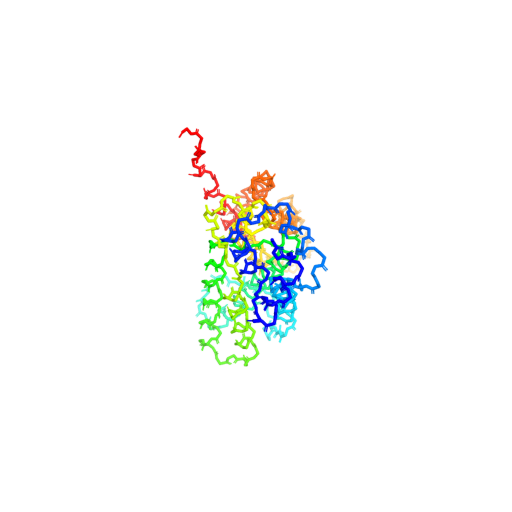 1.00 89.31 231 VAL A CA 1
ATOM 1886 C C . VAL A 1 231 ? 16.508 -4.812 -6.395 1.00 89.31 231 VAL A C 1
ATOM 1888 O O . VAL A 1 231 ? 15.965 -4.851 -5.292 1.00 89.31 231 VAL A O 1
ATOM 1891 N N . LEU A 1 232 ? 16.412 -3.748 -7.195 1.00 90.88 232 LEU A N 1
ATOM 1892 C CA . LEU A 1 232 ? 15.619 -2.562 -6.872 1.00 90.88 232 LEU A CA 1
ATOM 1893 C C . LEU A 1 232 ? 14.128 -2.889 -6.766 1.00 90.88 232 LEU A C 1
ATOM 1895 O O . LEU A 1 232 ? 13.455 -2.341 -5.895 1.00 90.88 232 LEU A O 1
ATOM 1899 N N . PHE A 1 233 ? 13.616 -3.798 -7.600 1.00 91.56 233 PHE A N 1
ATOM 1900 C CA . PHE A 1 233 ? 12.214 -4.201 -7.562 1.00 91.56 233 PHE A CA 1
ATOM 1901 C C . PHE A 1 233 ? 11.867 -4.924 -6.256 1.00 91.56 233 PHE A C 1
ATOM 1903 O O . PHE A 1 233 ? 11.067 -4.427 -5.459 1.00 91.56 233 PHE A O 1
ATOM 1910 N N . TYR A 1 234 ? 12.512 -6.060 -5.977 1.00 93.25 234 TYR A N 1
ATOM 1911 C CA . TYR A 1 234 ? 12.236 -6.839 -4.767 1.00 93.25 234 TYR A CA 1
ATOM 1912 C C . TYR A 1 234 ? 12.671 -6.106 -3.494 1.00 93.25 234 TYR A C 1
ATOM 1914 O O . TYR A 1 234 ? 11.936 -6.084 -2.503 1.00 93.25 234 TYR A O 1
ATOM 1922 N N . GLY A 1 235 ? 13.835 -5.451 -3.527 1.00 92.94 235 GLY A N 1
ATOM 1923 C CA . GLY A 1 235 ? 14.333 -4.628 -2.428 1.00 92.94 235 GLY A CA 1
ATOM 1924 C C . GLY A 1 235 ? 13.412 -3.447 -2.129 1.00 92.94 235 GLY A C 1
ATOM 1925 O O . GLY A 1 235 ? 13.161 -3.136 -0.962 1.00 92.94 235 GLY A O 1
ATOM 1926 N N . GLY A 1 236 ? 12.837 -2.820 -3.156 1.00 94.19 236 GLY A N 1
ATOM 1927 C CA . GLY A 1 236 ? 11.879 -1.735 -2.984 1.00 94.19 236 GLY A CA 1
ATOM 1928 C C . GLY A 1 236 ? 10.511 -2.206 -2.493 1.00 94.19 236 GLY A C 1
ATOM 1929 O O . GLY A 1 236 ? 9.958 -1.568 -1.599 1.00 94.19 236 GLY A O 1
ATOM 1930 N N . LEU A 1 237 ? 10.001 -3.359 -2.946 1.00 95.12 237 LEU A N 1
ATOM 1931 C CA . LEU A 1 237 ? 8.786 -3.963 -2.377 1.00 95.12 237 LEU A CA 1
ATOM 1932 C C . LEU A 1 237 ? 8.956 -4.298 -0.890 1.00 95.12 237 LEU A C 1
ATOM 1934 O O . LEU A 1 237 ? 8.063 -3.996 -0.090 1.00 95.12 237 LEU A O 1
ATOM 1938 N N . LEU A 1 238 ? 10.104 -4.863 -0.504 1.00 94.38 238 LEU A N 1
ATOM 1939 C CA . LEU A 1 238 ? 10.433 -5.142 0.895 1.00 94.38 238 LEU A CA 1
ATOM 1940 C C . LEU A 1 238 ? 10.540 -3.846 1.711 1.00 94.38 238 LEU A C 1
ATOM 1942 O O . LEU A 1 238 ? 9.962 -3.739 2.793 1.00 94.38 238 LEU A O 1
ATOM 1946 N N . THR A 1 239 ? 11.229 -2.836 1.179 1.00 92.94 239 THR A N 1
ATOM 1947 C CA . THR A 1 239 ? 11.375 -1.522 1.823 1.00 92.94 239 THR A CA 1
ATOM 1948 C C . THR A 1 239 ? 10.013 -0.856 2.020 1.00 92.94 239 THR A C 1
ATOM 1950 O O . THR A 1 239 ? 9.701 -0.386 3.114 1.00 92.94 239 THR A O 1
ATOM 1953 N N . ALA A 1 240 ? 9.151 -0.878 1.001 1.00 93.56 240 ALA A N 1
ATOM 1954 C CA . ALA A 1 240 ? 7.784 -0.384 1.091 1.00 93.56 240 ALA A CA 1
ATOM 1955 C C . ALA A 1 240 ? 6.986 -1.129 2.173 1.00 93.56 240 ALA A C 1
ATOM 1957 O O . ALA A 1 240 ? 6.306 -0.491 2.977 1.00 93.56 240 ALA A O 1
ATOM 1958 N N . PHE A 1 241 ? 7.115 -2.455 2.268 1.00 92.06 241 PHE A N 1
ATOM 1959 C CA . PHE A 1 241 ? 6.448 -3.232 3.312 1.00 92.06 241 PHE A CA 1
ATOM 1960 C C . PHE A 1 241 ? 6.904 -2.799 4.713 1.00 92.06 241 PHE A C 1
ATOM 1962 O O . PHE A 1 241 ? 6.074 -2.468 5.563 1.00 92.06 241 PHE A O 1
ATOM 1969 N N . LEU A 1 242 ? 8.214 -2.693 4.941 1.00 90.44 242 LEU A N 1
ATOM 1970 C CA . LEU A 1 242 ? 8.778 -2.262 6.223 1.00 90.44 242 LEU A CA 1
ATOM 1971 C C . LEU A 1 242 ? 8.326 -0.842 6.610 1.00 90.44 242 LEU A C 1
ATOM 1973 O O . LEU A 1 242 ? 7.871 -0.610 7.736 1.00 90.44 242 LEU A O 1
ATOM 1977 N N . LEU A 1 243 ? 8.382 0.108 5.672 1.00 89.75 243 LEU A N 1
ATOM 1978 C CA . LEU A 1 243 ? 7.938 1.489 5.897 1.00 89.75 243 LEU A CA 1
ATOM 1979 C C . LEU A 1 243 ? 6.425 1.602 6.091 1.00 89.75 243 LEU A C 1
ATOM 1981 O O . LEU A 1 243 ? 5.969 2.500 6.807 1.00 89.75 243 LEU A O 1
ATOM 1985 N N . SER A 1 244 ? 5.650 0.696 5.488 1.00 88.69 244 SER A N 1
ATOM 1986 C CA . SER A 1 244 ? 4.218 0.595 5.742 1.00 88.69 244 SER A CA 1
ATOM 1987 C C . SER A 1 244 ? 3.957 0.208 7.199 1.00 88.69 244 SER A C 1
ATOM 1989 O O . SER A 1 244 ? 3.060 0.768 7.808 1.00 88.69 244 SER A O 1
ATOM 1991 N N . MET A 1 245 ? 4.779 -0.639 7.827 1.00 85.50 245 MET A N 1
ATOM 1992 C CA . MET A 1 245 ? 4.593 -1.017 9.233 1.00 85.50 245 MET A CA 1
ATOM 1993 C C . MET A 1 245 ? 5.016 0.093 10.204 1.00 85.50 245 MET A C 1
ATOM 1995 O O . MET A 1 245 ? 4.259 0.479 11.101 1.00 85.50 245 MET A O 1
ATOM 1999 N N . ASN A 1 246 ? 6.246 0.599 10.065 1.00 86.06 246 ASN A N 1
ATOM 2000 C CA . ASN A 1 246 ? 6.789 1.624 10.957 1.00 86.06 246 ASN A CA 1
ATOM 2001 C C . ASN A 1 246 ? 7.889 2.445 10.280 1.00 86.06 246 ASN A C 1
ATOM 2003 O O . ASN A 1 246 ? 9.045 2.032 10.200 1.00 86.06 246 ASN A O 1
ATOM 2007 N N . PHE A 1 247 ? 7.538 3.663 9.885 1.00 84.88 247 PHE A N 1
ATOM 2008 C CA . PHE A 1 247 ? 8.440 4.554 9.174 1.00 84.88 247 PHE A CA 1
ATOM 2009 C C . PHE A 1 247 ? 9.710 4.898 9.975 1.00 84.88 247 PHE A C 1
ATOM 2011 O O . PHE A 1 247 ? 10.818 4.775 9.462 1.00 84.88 247 PHE A O 1
ATOM 2018 N N . THR A 1 248 ? 9.575 5.280 11.251 1.00 84.12 248 THR A N 1
ATOM 2019 C CA . THR A 1 248 ? 10.716 5.713 12.079 1.00 84.12 248 THR A CA 1
ATOM 2020 C C . THR A 1 248 ? 11.729 4.592 12.290 1.00 84.12 248 THR A C 1
ATOM 2022 O O . THR A 1 248 ? 12.931 4.841 12.246 1.00 84.12 248 THR A O 1
ATOM 2025 N N . LYS A 1 249 ? 11.250 3.357 12.495 1.00 86.56 249 LYS A N 1
ATOM 2026 C CA . LYS A 1 249 ? 12.121 2.197 12.730 1.00 86.56 249 LYS A CA 1
ATOM 2027 C C . LYS A 1 249 ? 12.885 1.788 11.468 1.00 86.56 249 LYS A C 1
ATOM 2029 O O . LYS A 1 249 ? 14.032 1.373 11.569 1.00 86.56 249 LYS A O 1
ATOM 2034 N N . PHE A 1 250 ? 12.260 1.908 10.298 1.00 88.25 250 PHE A N 1
ATOM 2035 C CA . PHE A 1 250 ? 12.799 1.372 9.047 1.00 88.25 250 PHE A CA 1
ATOM 2036 C C . PHE A 1 250 ? 13.319 2.437 8.074 1.00 88.25 250 PHE A C 1
ATOM 2038 O O . PHE A 1 250 ? 13.671 2.100 6.947 1.00 88.25 250 PHE A O 1
ATOM 2045 N N . LYS A 1 251 ? 13.461 3.700 8.499 1.00 87.62 251 LYS A N 1
ATOM 2046 C CA . LYS A 1 251 ? 14.001 4.791 7.663 1.00 87.62 251 LYS A CA 1
ATOM 2047 C C . LYS A 1 251 ? 15.346 4.464 6.999 1.00 87.62 251 LYS A C 1
ATOM 2049 O 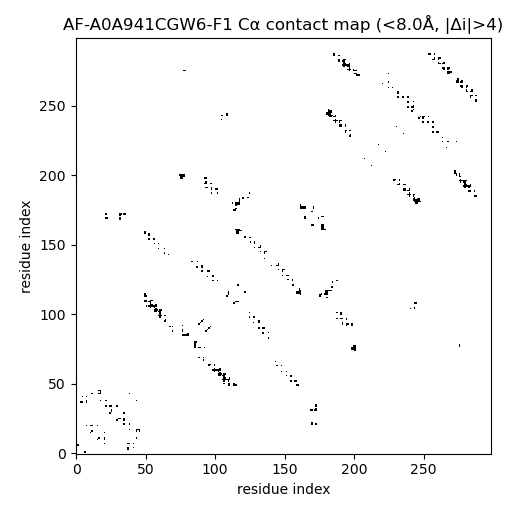O . LYS A 1 251 ? 15.607 4.930 5.901 1.00 87.62 251 LYS A O 1
ATOM 2054 N N . ILE A 1 252 ? 16.180 3.631 7.629 1.00 88.50 252 ILE A N 1
ATOM 2055 C CA . ILE A 1 252 ? 17.476 3.231 7.066 1.00 88.50 252 ILE A CA 1
ATOM 2056 C C . ILE A 1 252 ? 17.333 2.417 5.772 1.00 88.50 252 ILE A C 1
ATOM 2058 O O . ILE A 1 252 ? 18.100 2.622 4.839 1.00 88.50 252 ILE A O 1
ATOM 2062 N N . SER A 1 253 ? 16.305 1.563 5.675 1.00 91.44 253 SER A N 1
ATOM 2063 C CA . SER A 1 253 ? 16.036 0.779 4.460 1.00 91.44 253 SER A CA 1
ATOM 2064 C C . SER A 1 253 ? 15.707 1.676 3.264 1.00 91.44 253 SER A C 1
ATOM 2066 O O . SER A 1 253 ? 16.169 1.422 2.156 1.00 91.44 253 SER A O 1
ATOM 2068 N N . LEU A 1 254 ? 15.006 2.788 3.512 1.00 90.88 254 LEU A N 1
ATOM 2069 C CA . LEU A 1 254 ? 14.724 3.803 2.502 1.00 90.88 254 LEU A CA 1
ATOM 2070 C C . LEU A 1 254 ? 16.004 4.461 1.977 1.00 90.88 254 LEU A C 1
ATOM 2072 O O . LEU A 1 254 ? 16.150 4.626 0.770 1.00 90.88 254 LEU A O 1
ATOM 2076 N N . PHE A 1 255 ? 16.934 4.822 2.865 1.00 91.00 255 PHE A N 1
ATOM 2077 C CA . PHE A 1 255 ? 18.198 5.441 2.459 1.00 91.00 255 PHE A CA 1
ATOM 2078 C C . PHE A 1 255 ? 19.071 4.488 1.639 1.00 91.00 255 PHE A C 1
ATOM 2080 O O . PHE A 1 255 ? 19.624 4.909 0.627 1.00 91.00 255 PHE A O 1
ATOM 2087 N N . ILE A 1 256 ? 19.134 3.206 2.018 1.00 92.31 256 ILE A N 1
ATOM 2088 C CA . ILE A 1 256 ? 19.856 2.177 1.251 1.00 92.31 256 ILE A CA 1
ATOM 2089 C C . ILE A 1 256 ? 19.254 2.036 -0.153 1.00 92.31 256 ILE A C 1
ATOM 2091 O O . ILE A 1 256 ? 19.983 2.102 -1.142 1.00 92.31 256 ILE A O 1
ATOM 2095 N N . LEU A 1 257 ? 17.924 1.909 -0.248 1.00 94.06 257 LEU A N 1
ATOM 2096 C CA . LEU A 1 257 ? 17.224 1.815 -1.531 1.00 94.06 257 LEU A CA 1
ATOM 2097 C C . LEU A 1 257 ? 17.472 3.053 -2.404 1.00 94.06 257 LEU A C 1
ATOM 2099 O O . LEU A 1 257 ? 17.723 2.934 -3.600 1.00 94.06 257 LEU A O 1
ATOM 2103 N N . THR A 1 258 ? 17.432 4.238 -1.797 1.00 92.69 258 THR A N 1
ATOM 2104 C CA . THR A 1 258 ? 17.636 5.513 -2.494 1.00 92.69 258 THR A CA 1
ATOM 2105 C C . THR A 1 258 ? 19.060 5.644 -3.014 1.00 92.69 258 THR A C 1
ATOM 2107 O O . THR A 1 258 ? 19.240 6.033 -4.161 1.00 92.69 258 THR A O 1
ATOM 2110 N N . GLY A 1 259 ? 20.071 5.278 -2.220 1.00 92.00 259 GLY A N 1
ATOM 2111 C CA . GLY A 1 259 ? 21.465 5.293 -2.669 1.00 92.00 259 GLY A CA 1
ATOM 2112 C C . GLY A 1 259 ? 21.673 4.412 -3.900 1.00 92.00 259 GLY A C 1
ATOM 2113 O O . GLY A 1 259 ? 22.264 4.846 -4.887 1.00 92.00 259 GLY A O 1
ATOM 2114 N N . LEU A 1 260 ? 21.098 3.208 -3.886 1.00 91.81 260 LEU A N 1
ATOM 2115 C CA . LEU A 1 260 ? 21.170 2.286 -5.016 1.00 91.81 260 LEU A CA 1
ATOM 2116 C C . LEU A 1 260 ? 20.393 2.808 -6.242 1.00 91.81 260 LEU A C 1
ATOM 2118 O O . LEU A 1 260 ? 20.874 2.700 -7.371 1.00 91.81 260 LEU A O 1
ATOM 2122 N N . ALA A 1 261 ? 19.243 3.456 -6.031 1.00 92.31 261 ALA A N 1
ATOM 2123 C CA . ALA A 1 261 ? 18.476 4.107 -7.093 1.00 92.31 261 ALA A CA 1
ATOM 2124 C C . ALA A 1 261 ? 19.220 5.302 -7.719 1.00 92.31 261 ALA A C 1
ATOM 2126 O O . ALA A 1 261 ? 19.172 5.462 -8.934 1.00 92.31 261 ALA A O 1
ATOM 2127 N N . VAL A 1 262 ? 19.945 6.106 -6.930 1.00 93.25 262 VAL A N 1
ATOM 2128 C CA . VAL A 1 262 ? 20.762 7.227 -7.434 1.00 93.25 262 VAL A CA 1
ATOM 2129 C C . VAL A 1 262 ? 21.899 6.722 -8.318 1.00 93.25 262 VAL A C 1
ATOM 2131 O O . VAL A 1 262 ? 22.085 7.238 -9.417 1.00 93.25 262 VAL A O 1
ATOM 2134 N N . ILE A 1 263 ? 22.627 5.689 -7.880 1.00 90.00 263 ILE A N 1
ATOM 2135 C CA . ILE A 1 263 ? 23.703 5.083 -8.681 1.00 90.00 263 ILE A CA 1
ATOM 2136 C C . ILE A 1 263 ? 23.139 4.568 -10.012 1.00 90.00 263 ILE A C 1
ATOM 2138 O O . ILE A 1 263 ? 23.675 4.866 -11.078 1.00 90.00 263 ILE A O 1
ATOM 2142 N N . THR A 1 264 ? 22.013 3.854 -9.954 1.00 89.19 264 THR A N 1
ATOM 2143 C CA . THR A 1 264 ? 21.339 3.307 -11.142 1.00 89.19 264 THR A CA 1
ATOM 2144 C C . THR A 1 264 ? 20.866 4.408 -12.086 1.00 89.19 264 THR A C 1
ATOM 2146 O O . THR A 1 264 ? 21.032 4.285 -13.297 1.00 89.19 264 THR A O 1
ATOM 2149 N N . LEU A 1 265 ? 20.322 5.502 -11.548 1.00 90.44 265 LEU A N 1
ATOM 2150 C CA . LEU A 1 265 ? 19.880 6.666 -12.313 1.00 90.44 265 LEU A CA 1
ATOM 2151 C C . LEU A 1 265 ? 21.041 7.325 -13.058 1.00 90.44 265 LEU A C 1
ATOM 2153 O O . LEU A 1 265 ? 20.921 7.569 -14.255 1.00 90.44 265 LEU A O 1
ATOM 2157 N N . ILE A 1 266 ? 22.165 7.570 -12.376 1.00 87.81 266 ILE A N 1
ATOM 2158 C CA . ILE A 1 266 ? 23.355 8.179 -12.985 1.00 87.81 266 ILE A CA 1
ATOM 2159 C C . ILE A 1 266 ? 23.850 7.311 -14.140 1.00 87.81 266 ILE A C 1
ATOM 2161 O O . ILE A 1 266 ? 24.058 7.818 -15.234 1.00 87.81 266 ILE A O 1
ATOM 2165 N N . ILE A 1 267 ? 23.980 6.001 -13.928 1.00 85.56 267 ILE A N 1
ATOM 2166 C CA . ILE A 1 267 ? 24.456 5.076 -14.963 1.00 85.56 267 ILE A CA 1
ATOM 2167 C C . ILE A 1 267 ? 23.462 5.003 -16.137 1.00 85.56 267 ILE A C 1
ATOM 2169 O O . ILE A 1 267 ? 23.876 5.016 -17.294 1.00 85.56 267 ILE A O 1
ATOM 2173 N N . SER A 1 268 ? 22.155 4.990 -15.857 1.00 83.62 268 SER A N 1
ATOM 2174 C CA . SER A 1 268 ? 21.107 4.906 -16.887 1.00 83.62 268 SER A CA 1
ATOM 2175 C C . SER A 1 268 ? 21.001 6.174 -17.745 1.00 83.62 268 SER A C 1
ATOM 2177 O O . SER A 1 268 ? 20.628 6.080 -18.911 1.00 83.62 268 SER A O 1
ATOM 2179 N N . LEU A 1 269 ? 21.363 7.354 -17.219 1.00 83.94 269 LEU A N 1
ATOM 2180 C CA . LEU A 1 269 ? 21.411 8.603 -18.001 1.00 83.94 269 LEU A CA 1
ATOM 2181 C C . LEU A 1 269 ? 22.399 8.521 -19.170 1.00 83.94 269 LEU A C 1
ATOM 2183 O O . LEU A 1 269 ? 22.149 9.099 -20.227 1.00 83.94 269 LEU A O 1
ATOM 2187 N N . PHE A 1 270 ? 23.488 7.771 -18.997 1.00 80.69 270 PHE A N 1
ATOM 2188 C CA . PHE A 1 270 ? 24.524 7.589 -20.013 1.00 80.69 270 PHE A CA 1
ATOM 2189 C C . PHE A 1 270 ? 24.330 6.322 -20.861 1.00 80.69 270 PHE A C 1
ATOM 2191 O O . PHE A 1 270 ? 25.176 6.029 -21.702 1.00 80.69 270 PHE A O 1
ATOM 2198 N N . HIS A 1 271 ? 23.230 5.576 -20.673 1.00 76.69 271 HIS A N 1
ATOM 2199 C CA . HIS A 1 271 ? 22.988 4.306 -21.358 1.00 76.69 271 HIS A CA 1
ATOM 2200 C C . HIS A 1 271 ? 21.614 4.265 -22.040 1.00 76.69 271 HIS A C 1
ATOM 2202 O O . HIS A 1 271 ? 20.594 3.978 -21.413 1.00 76.69 271 HIS A O 1
ATOM 2208 N N . THR A 1 272 ? 21.587 4.496 -23.355 1.00 72.31 272 THR A N 1
ATOM 2209 C CA . THR A 1 272 ? 20.364 4.653 -24.171 1.00 72.31 272 THR A CA 1
ATOM 2210 C C . THR A 1 272 ? 19.347 3.522 -23.985 1.00 72.31 272 THR A C 1
ATOM 2212 O O . THR A 1 272 ? 18.170 3.793 -23.765 1.00 72.31 272 THR A O 1
ATOM 2215 N N . ASN A 1 273 ? 19.796 2.263 -23.959 1.00 71.75 273 ASN A N 1
ATOM 2216 C CA . ASN A 1 273 ? 18.913 1.093 -23.814 1.00 71.75 273 ASN A CA 1
ATOM 2217 C C . ASN A 1 273 ? 18.196 0.994 -22.450 1.00 71.75 273 ASN A C 1
ATOM 2219 O O . ASN A 1 273 ? 17.219 0.257 -22.328 1.00 71.75 273 ASN A O 1
ATOM 2223 N N . PHE A 1 274 ? 18.664 1.714 -21.423 1.00 73.44 274 PHE A N 1
ATOM 2224 C CA . PHE A 1 274 ? 18.114 1.673 -20.061 1.00 73.44 274 PHE A CA 1
ATOM 2225 C C . PHE A 1 274 ? 17.508 3.011 -19.617 1.00 73.44 274 PHE A C 1
ATOM 2227 O O . PHE A 1 274 ? 17.106 3.146 -18.462 1.00 73.44 274 PHE A O 1
ATOM 2234 N N . GLN A 1 275 ? 17.374 3.998 -20.511 1.00 76.62 275 GLN A N 1
ATOM 2235 C CA . GLN A 1 275 ? 16.853 5.324 -20.153 1.00 76.62 275 GLN A CA 1
ATOM 2236 C C . GLN A 1 275 ? 15.454 5.279 -19.518 1.00 76.62 275 GLN A C 1
ATOM 2238 O O . GLN A 1 275 ? 15.158 6.054 -18.613 1.00 76.62 275 GLN A O 1
ATOM 2243 N N . ASN A 1 276 ? 14.611 4.313 -19.889 1.00 76.44 276 ASN A N 1
ATOM 2244 C CA . ASN A 1 276 ? 13.269 4.174 -19.314 1.00 76.44 276 ASN A CA 1
ATOM 2245 C C . ASN A 1 276 ? 13.267 3.802 -17.814 1.00 76.44 276 ASN A C 1
ATOM 2247 O O . ASN A 1 276 ? 12.270 4.029 -17.128 1.00 76.44 276 ASN A O 1
ATOM 2251 N N . ILE A 1 277 ? 14.370 3.267 -17.274 1.00 83.31 277 ILE A N 1
ATOM 2252 C CA . ILE A 1 277 ? 14.514 2.961 -15.837 1.00 83.31 277 ILE A CA 1
ATOM 2253 C C . ILE A 1 277 ? 14.580 4.244 -14.994 1.00 83.31 277 ILE A C 1
ATOM 2255 O O . ILE A 1 277 ? 14.171 4.240 -13.828 1.00 83.31 277 ILE A O 1
ATOM 2259 N N . ILE A 1 278 ? 15.022 5.359 -15.590 1.00 84.94 278 ILE A N 1
ATOM 2260 C CA . ILE A 1 278 ? 15.228 6.642 -14.906 1.00 84.94 278 ILE A CA 1
ATOM 2261 C C . ILE A 1 278 ? 13.950 7.106 -14.205 1.00 84.94 278 ILE A C 1
ATOM 2263 O O . ILE A 1 278 ? 14.022 7.551 -13.063 1.00 84.94 278 ILE A O 1
ATOM 2267 N N . TYR A 1 279 ? 12.777 6.951 -14.826 1.00 85.50 279 TYR A N 1
ATOM 2268 C CA . TYR A 1 279 ? 11.508 7.391 -14.238 1.00 85.50 279 TYR A CA 1
ATOM 2269 C C . TYR A 1 279 ? 11.211 6.705 -12.900 1.00 85.50 279 TYR A C 1
ATOM 2271 O O . TYR A 1 279 ? 10.855 7.372 -11.926 1.00 85.50 279 TYR A O 1
ATOM 2279 N N . GLY A 1 280 ? 11.413 5.387 -12.821 1.00 87.31 280 GLY A N 1
ATOM 2280 C CA . GLY A 1 280 ? 11.230 4.635 -11.581 1.00 87.31 280 GLY A CA 1
ATOM 2281 C C . GLY A 1 280 ? 12.235 5.047 -10.503 1.00 87.31 280 GLY A C 1
ATOM 2282 O O . GLY A 1 280 ? 11.850 5.295 -9.357 1.00 87.31 280 GLY A O 1
ATOM 2283 N N . CYS A 1 281 ? 13.509 5.217 -10.876 1.00 88.75 281 CYS A N 1
ATOM 2284 C CA . CYS A 1 281 ? 14.543 5.701 -9.960 1.00 88.75 281 CYS A CA 1
ATOM 2285 C C . CYS A 1 281 ? 14.250 7.122 -9.449 1.00 88.75 281 CYS A C 1
ATOM 2287 O O . CYS A 1 281 ? 14.367 7.369 -8.250 1.00 88.75 281 CYS A O 1
ATOM 2289 N N . CYS A 1 282 ? 13.800 8.035 -10.314 1.00 91.19 282 CYS A N 1
ATOM 2290 C CA . CYS A 1 282 ? 13.399 9.394 -9.944 1.00 91.19 282 CYS A CA 1
ATOM 2291 C C . CYS A 1 282 ? 12.287 9.387 -8.894 1.00 91.19 282 CYS A C 1
ATOM 2293 O O . CYS A 1 282 ? 12.388 10.090 -7.892 1.00 91.19 282 CYS A O 1
ATOM 2295 N N . VAL A 1 283 ? 11.245 8.572 -9.080 1.00 90.12 283 VAL A N 1
ATOM 2296 C CA . VAL A 1 283 ? 10.146 8.458 -8.109 1.00 90.12 283 VAL A CA 1
ATOM 2297 C C . VAL A 1 283 ? 10.655 7.973 -6.749 1.00 90.12 283 VAL A C 1
ATOM 2299 O O . VAL A 1 283 ? 10.275 8.536 -5.719 1.00 90.12 283 VAL A O 1
ATOM 2302 N N . ILE A 1 284 ? 11.545 6.974 -6.727 1.00 90.81 284 ILE A N 1
ATOM 2303 C CA . ILE A 1 284 ? 12.158 6.479 -5.484 1.00 90.81 284 ILE A CA 1
ATOM 2304 C C . ILE A 1 284 ? 12.943 7.603 -4.793 1.00 90.81 284 ILE A C 1
ATOM 2306 O O . ILE A 1 284 ? 12.745 7.836 -3.601 1.00 90.81 284 ILE A O 1
ATOM 2310 N N . VAL A 1 285 ? 13.757 8.362 -5.529 1.00 91.44 285 VAL A N 1
ATOM 2311 C CA . VAL A 1 285 ? 14.536 9.490 -4.983 1.00 91.44 285 VAL A CA 1
ATOM 2312 C C . VAL A 1 285 ? 13.635 10.628 -4.486 1.00 91.44 285 VAL A C 1
ATOM 2314 O O . VAL A 1 285 ? 13.858 11.192 -3.412 1.00 91.44 285 VAL A O 1
ATOM 2317 N N . ILE A 1 286 ? 12.561 10.950 -5.204 1.00 89.06 286 ILE A N 1
ATOM 2318 C CA . ILE A 1 286 ? 11.592 11.964 -4.768 1.00 89.06 286 ILE A CA 1
ATOM 2319 C C . ILE A 1 286 ? 10.881 11.511 -3.485 1.00 89.06 286 ILE A C 1
ATOM 2321 O O . ILE A 1 286 ? 10.625 12.326 -2.597 1.00 89.06 286 ILE A O 1
ATOM 2325 N N . SER A 1 287 ? 10.626 10.209 -3.327 1.00 86.69 287 SER A N 1
ATOM 2326 C CA . SER A 1 287 ? 9.966 9.659 -2.135 1.00 86.69 287 SER A CA 1
ATOM 2327 C C . SER A 1 287 ? 10.751 9.889 -0.831 1.00 86.69 287 SER A C 1
ATOM 2329 O O . SER A 1 287 ? 10.152 9.934 0.247 1.00 86.69 287 SER A O 1
ATOM 2331 N N . THR A 1 288 ? 12.070 10.111 -0.915 1.00 85.19 288 THR A N 1
ATOM 2332 C CA . THR A 1 288 ? 12.928 10.476 0.225 1.00 85.19 288 THR A CA 1
ATOM 2333 C C . THR A 1 288 ? 12.887 11.948 0.619 1.00 85.19 288 THR A C 1
ATOM 2335 O O . THR A 1 288 ? 13.207 12.272 1.763 1.00 85.19 288 THR A O 1
ATOM 2338 N N . ILE A 1 289 ? 12.462 12.850 -0.267 1.00 81.94 289 ILE A 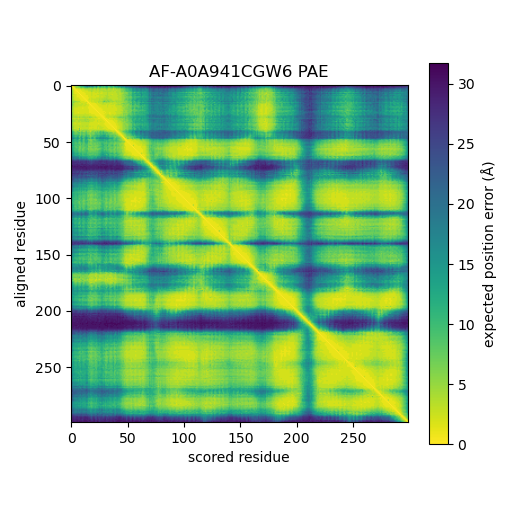N 1
ATOM 2339 C CA . ILE A 1 289 ? 12.463 14.301 -0.009 1.00 81.94 289 ILE A CA 1
ATOM 2340 C C . ILE A 1 289 ? 11.650 14.657 1.252 1.00 81.94 289 ILE A C 1
ATOM 2342 O O . ILE A 1 289 ? 12.201 15.301 2.148 1.00 81.94 289 ILE A O 1
ATOM 2346 N N . PRO A 1 290 ? 10.400 14.182 1.439 1.00 72.19 290 PRO A N 1
ATOM 2347 C CA . PRO A 1 290 ? 9.616 14.494 2.638 1.00 72.19 290 PRO A CA 1
ATOM 2348 C C . PRO A 1 290 ? 10.256 14.016 3.949 1.00 72.19 290 PRO A C 1
ATOM 2350 O O . PRO A 1 290 ? 9.842 14.440 5.026 1.00 72.19 290 PRO A O 1
ATOM 2353 N N . VAL A 1 291 ? 11.222 13.100 3.870 1.00 74.06 291 VAL A N 1
ATOM 2354 C CA . VAL A 1 291 ? 11.947 12.541 5.014 1.00 74.06 291 VAL A CA 1
ATOM 2355 C C . VAL A 1 291 ? 13.105 13.441 5.413 1.00 74.06 291 VAL A C 1
ATOM 2357 O O . VAL A 1 291 ? 13.270 13.712 6.598 1.00 74.06 291 VAL A O 1
ATOM 2360 N N . LEU A 1 292 ? 13.865 13.924 4.429 1.00 69.25 292 LEU A N 1
ATOM 2361 C CA . LEU A 1 292 ? 15.014 14.809 4.631 1.00 69.25 292 LEU A CA 1
ATOM 2362 C C . LEU A 1 292 ? 14.594 16.186 5.162 1.00 69.25 292 LEU A C 1
ATOM 2364 O O . LEU A 1 292 ? 15.287 16.766 5.989 1.00 69.25 292 LEU A O 1
ATOM 2368 N N . PHE A 1 293 ? 13.429 16.684 4.737 1.00 64.75 293 PHE A N 1
ATOM 2369 C CA . PHE A 1 293 ? 12.911 17.994 5.153 1.00 64.75 293 PHE A CA 1
ATOM 2370 C C . PHE A 1 293 ? 12.014 17.953 6.391 1.00 64.75 293 PHE A C 1
ATOM 2372 O O . PHE A 1 293 ? 11.522 18.992 6.843 1.00 64.75 293 PHE A O 1
ATOM 2379 N N . LYS A 1 294 ? 11.789 16.772 6.975 1.00 57.66 294 LYS A N 1
ATOM 2380 C CA . LYS A 1 294 ? 11.071 16.680 8.241 1.00 57.66 294 LYS A CA 1
ATOM 2381 C C . LYS A 1 294 ? 12.019 17.133 9.348 1.00 57.66 294 LYS A C 1
ATOM 2383 O O . LYS A 1 294 ? 12.725 16.309 9.914 1.00 57.66 294 LYS A O 1
ATOM 2388 N N . LYS A 1 295 ? 12.024 18.443 9.637 1.00 43.09 295 LYS A N 1
ATOM 2389 C CA . LYS A 1 295 ? 12.649 19.000 10.845 1.00 43.09 295 LYS A CA 1
ATOM 2390 C C . LYS A 1 295 ? 12.269 18.100 12.014 1.00 43.09 295 LYS A C 1
ATOM 2392 O O . LYS A 1 295 ? 11.072 17.884 12.248 1.00 43.09 295 LYS A O 1
ATOM 2397 N N . ASP A 1 296 ? 13.272 17.571 12.705 1.00 46.31 296 ASP A N 1
ATOM 2398 C CA . ASP A 1 296 ? 13.068 16.977 14.013 1.00 46.31 296 ASP A CA 1
ATOM 2399 C C . ASP A 1 296 ? 12.392 18.056 14.861 1.00 46.31 296 ASP A C 1
ATOM 2401 O O . ASP A 1 296 ? 12.996 19.052 15.240 1.00 46.31 296 ASP A O 1
ATOM 2405 N N . LYS A 1 297 ? 11.080 17.914 15.078 1.00 36.62 297 LYS A N 1
ATOM 2406 C CA . LYS A 1 297 ? 10.377 18.644 16.130 1.00 36.62 297 LYS A CA 1
ATOM 2407 C C . LYS A 1 297 ? 10.773 17.990 17.447 1.00 36.62 297 LYS A C 1
ATOM 2409 O O . LYS A 1 297 ? 9.978 17.260 18.027 1.00 36.62 297 LYS A O 1
ATOM 2414 N N . ASN A 1 298 ? 12.023 18.195 17.822 1.00 32.66 298 ASN A N 1
ATOM 2415 C CA . ASN A 1 298 ? 12.528 18.094 19.173 1.00 32.66 298 ASN A CA 1
ATOM 2416 C C . ASN A 1 298 ? 13.280 19.404 19.397 1.00 32.66 298 ASN A C 1
ATOM 2418 O O . ASN A 1 298 ? 14.473 19.466 19.136 1.00 32.66 298 ASN A O 1
ATOM 2422 N N . ASP A 1 299 ? 12.499 20.434 19.709 1.00 32.62 299 ASP A N 1
ATOM 2423 C CA . ASP A 1 299 ? 12.779 21.520 20.652 1.00 32.62 299 ASP A CA 1
ATOM 2424 C C . ASP A 1 299 ? 11.422 22.152 21.006 1.00 32.62 299 ASP A C 1
ATOM 2426 O O . ASP A 1 299 ? 10.674 22.522 20.063 1.00 32.62 299 ASP A O 1
#

Secondary structure (DSSP, 8-state):
---HHHHHHHHHHTT--HHHHHHHHHHTT--HHHHHHHHHHS------HHHHHHHHHHHHHHHHHHS-----S--SB-TT--SHHHHHHHIIIIIHHHHHHHHHHHHHHHHHH--PPPHHHHHHHHHHHHHHHHHHHTTT--HHHHHHHHHHHHHHHHSPP------HHHHHH-TTTS------THHHHHHHHHHHHHHB---------SS--------HHHHHHHHHHHHHHHHHHHHHHHHHH-HHHHHHHHHHHHHHHHHHHHHHHT-GGGTTHHHHHHHHHHHHHHHHT------

Mean predicted aligned error: 10.83 Å

Foldseek 3Di:
DPDLLVLLVVVVVVVDALLVSLVVVVVVVDALVSSLVSSVVDPRDHPLVLLVLLVVLLVLLVCLLPPDDDPDPPQAADPPPPDLSNLVCCLNQFLSNLLSLLSNLSSVLCNPLSAAADPQLLVVSLVSLVVSLVSCVVDPHDPVSNVSSVVNNVSSVPGDHQDCDPDPSSCSNPVRSNDYQQADNLLSLLSNLLSQLLRHAQDDPQDPDVPDSPPPPQDPLNVCLVVLSVVLNVLSSVLSSVRSRHVVVSVVSLVVSLVSLVVSLVSLVVPPSNVSNNSSSVSSNVSCPVVVPPPPPPD

pLDDT: mean 77.51, std 14.29, range [32.62, 95.12]

Solvent-accessible surface area (backbone atoms only — not comparable to full-atom values): 16594 Å² total; per-residue (Å²): 132,82,59,68,70,58,56,51,51,54,39,46,73,71,66,49,51,76,67,57,45,50,53,56,40,49,76,68,70,52,51,61,66,59,50,47,54,49,54,67,71,39,87,70,74,77,83,61,60,51,41,56,51,12,53,51,32,31,53,50,18,54,50,57,63,70,74,60,80,78,87,62,85,70,88,47,56,69,95,68,75,80,46,75,67,42,52,50,48,44,43,64,59,32,51,45,51,33,50,21,53,46,32,30,54,50,11,52,43,21,58,72,66,66,35,26,52,41,67,65,40,55,50,54,52,50,51,52,50,50,53,52,47,53,58,51,69,75,41,103,58,69,69,61,65,55,50,51,44,53,52,47,51,51,51,61,66,69,51,51,62,58,61,79,71,85,51,70,62,57,40,71,63,42,58,59,53,68,38,69,45,52,34,44,53,48,23,54,40,27,39,41,12,29,36,40,31,67,43,30,46,70,65,81,85,76,79,83,54,98,72,71,85,69,74,77,75,73,46,74,66,53,51,50,54,64,57,44,53,59,48,48,32,57,52,31,51,51,35,20,52,45,22,44,61,31,29,84,83,36,49,65,50,53,52,56,54,33,54,54,29,50,55,51,31,60,56,23,75,79,30,82,51,40,43,52,38,36,62,10,28,50,37,37,49,55,46,47,48,73,60,76,69,52,72,78,89,80,126

Sequence (299 aa):
MEEISKVVSDLVYKKYNKVRIAQELLKREYTTQEIKDALKKSKVKQRNTNQILGVLLIIIGVLSNFYTKSTYINNYFRFDFSSQADFMLFNERILKPTIAISLIYLGINLLISRVNINKNVKIVLFTLLGVFTLFILSYDSYIFPIIFSVVSLLLVSLTELPEKIQNLEMEKIFPYMNKKWKGSPVYIMIIFGVILMDSSQVEFVFVQTGERSSSASLGFIDHFLLYTKPVLFYGGLLTAFLLSMNFTKFKISLFILTGLAVITLIISLFHTNFQNIIYGCCVIVISTIPVLFKKDKND

Radius of gyration: 25.2 Å; Cα contacts (8 Å, |Δi|>4): 361; chains: 1; bounding box: 60×35×87 Å